Protein AF-A0A812WU08-F1 (afdb_monomer_lite)

Foldseek 3Di:
DLVLLCCLQPPCVPPVVVSVVVLVVLLVVLVVLCVVCVVVVPVVSNVVSVLSVVVSVLRVVLSVVLCVPFVVLLVLLVQADAEAQADQQDFQLVRPRHFKYWHHQQWDWQQQLKAWDDDPNKTKIKTFIHGNVDDALAGLEIEIDIPQADNGGGGGLDDPDDLSTWMWGWDDDPVCRNVVRVQVSCVVVRHDRDDSSRHTYTHTDDDVPVVSVVSVVVSVVSSVVSVVVSVVVVVVVVVVVVVPDPPPDD

Structure (mmCIF, N/CA/C/O backbone):
data_AF-A0A812WU08-F1
#
_entry.id   AF-A0A812WU08-F1
#
loop_
_atom_site.group_PDB
_atom_site.id
_atom_site.type_symbol
_atom_site.label_atom_id
_atom_site.label_alt_id
_atom_site.label_comp_id
_atom_site.label_asym_id
_atom_site.label_entity_id
_atom_site.label_seq_id
_atom_site.pdbx_PDB_ins_code
_atom_site.Cartn_x
_atom_site.Cartn_y
_atom_site.Cartn_z
_atom_site.occupancy
_atom_site.B_iso_or_equiv
_atom_site.auth_seq_id
_atom_site.auth_comp_id
_atom_site.auth_asym_id
_atom_site.auth_atom_id
_atom_site.pdbx_PDB_model_num
ATOM 1 N N . PHE A 1 1 ? -12.982 -2.818 23.816 1.00 88.56 1 PHE A N 1
ATOM 2 C CA . PHE A 1 1 ? -11.617 -2.601 23.290 1.00 88.56 1 PHE A CA 1
ATOM 3 C C . PHE A 1 1 ? -11.170 -3.747 22.389 1.00 88.56 1 PHE A C 1
ATOM 5 O O . PHE A 1 1 ? -11.315 -3.597 21.189 1.00 88.56 1 PHE A O 1
ATOM 12 N N . SER A 1 2 ? -10.716 -4.897 22.913 1.00 89.62 2 SER A N 1
ATOM 13 C CA . SER A 1 2 ? -10.088 -5.958 22.096 1.00 89.62 2 SER A CA 1
ATOM 14 C C . SER A 1 2 ? -10.971 -6.476 20.959 1.00 89.62 2 SER A C 1
ATOM 16 O O . SER A 1 2 ? -10.498 -6.635 19.844 1.00 89.62 2 SER A O 1
ATOM 18 N N . PHE A 1 3 ? -12.268 -6.674 21.221 1.00 89.19 3 PHE A N 1
ATOM 19 C CA . PHE A 1 3 ? -13.228 -7.075 20.190 1.00 89.19 3 PHE A CA 1
ATOM 20 C C . PHE A 1 3 ? -13.397 -6.004 19.100 1.00 89.19 3 PHE A C 1
ATOM 22 O O . PHE A 1 3 ? -13.296 -6.308 17.919 1.00 89.19 3 PHE A O 1
ATOM 29 N N . THR A 1 4 ? -13.589 -4.740 19.491 1.00 88.50 4 THR A N 1
ATOM 30 C CA . THR A 1 4 ? -13.694 -3.603 18.563 1.00 88.50 4 THR A CA 1
ATOM 31 C C . THR A 1 4 ? -12.433 -3.454 17.712 1.00 88.50 4 THR A C 1
ATOM 33 O O . THR A 1 4 ? -12.531 -3.259 16.507 1.00 88.50 4 THR A O 1
ATOM 36 N N . LEU A 1 5 ? -11.257 -3.602 18.327 1.00 91.25 5 LEU A N 1
ATOM 37 C CA . LEU A 1 5 ? -9.971 -3.543 17.641 1.00 91.25 5 LEU A CA 1
ATOM 38 C C . LEU A 1 5 ? -9.814 -4.700 16.643 1.00 91.25 5 LEU A C 1
ATOM 40 O O . LEU A 1 5 ? -9.427 -4.472 15.505 1.00 91.25 5 LEU A O 1
ATOM 44 N N . ALA A 1 6 ? -10.174 -5.927 17.031 1.00 89.06 6 ALA A N 1
ATOM 45 C CA . ALA A 1 6 ? -10.128 -7.084 16.138 1.00 89.06 6 ALA A CA 1
ATOM 46 C C . ALA A 1 6 ? -11.078 -6.931 14.936 1.00 89.06 6 ALA A C 1
ATOM 48 O O . ALA A 1 6 ? -10.700 -7.271 13.818 1.00 89.06 6 ALA A O 1
ATOM 49 N N . LEU A 1 7 ? -12.280 -6.380 15.141 1.00 88.44 7 LEU A N 1
ATOM 50 C CA . LEU A 1 7 ? -13.203 -6.078 14.042 1.00 88.44 7 LEU A CA 1
ATOM 51 C C . LEU A 1 7 ? -12.612 -5.057 13.062 1.00 88.44 7 LEU A C 1
ATOM 53 O O . LEU A 1 7 ? -12.722 -5.258 11.855 1.00 88.44 7 LEU A O 1
ATOM 57 N N . PHE A 1 8 ? -11.958 -4.007 13.568 1.00 85.81 8 PHE A N 1
ATOM 58 C CA . PHE A 1 8 ? -11.263 -3.035 12.721 1.00 85.81 8 PHE A CA 1
ATOM 59 C C . PHE A 1 8 ? -10.123 -3.671 11.920 1.00 85.81 8 PHE A C 1
ATOM 61 O O . PHE A 1 8 ? -9.990 -3.418 10.732 1.00 85.81 8 PHE A O 1
ATOM 68 N N . VAL A 1 9 ? -9.321 -4.532 12.544 1.00 87.19 9 VAL A N 1
ATOM 69 C CA . VAL A 1 9 ? -8.134 -5.109 11.895 1.00 87.19 9 VAL A CA 1
ATOM 70 C C . VAL A 1 9 ? -8.498 -6.175 10.857 1.00 87.19 9 VAL A C 1
ATOM 72 O O . VAL A 1 9 ? -7.904 -6.205 9.781 1.00 87.19 9 VAL A O 1
ATOM 75 N N . PHE A 1 10 ? -9.462 -7.052 11.153 1.00 87.00 10 PHE A N 1
ATOM 76 C CA . PHE A 1 10 ? -9.728 -8.234 10.323 1.00 87.00 10 PHE A CA 1
ATOM 77 C C . PHE A 1 10 ? -10.972 -8.132 9.440 1.00 87.00 10 PHE A C 1
ATOM 79 O O . PHE A 1 10 ? -11.004 -8.762 8.390 1.00 87.00 10 PHE A O 1
ATOM 86 N N . ALA A 1 11 ? -12.001 -7.383 9.849 1.00 87.25 11 ALA A N 1
ATOM 87 C CA . ALA A 1 11 ? -13.302 -7.386 9.171 1.00 87.25 11 ALA A CA 1
ATOM 88 C C . ALA A 1 11 ? -13.644 -6.060 8.477 1.00 87.25 11 ALA A C 1
ATOM 90 O O . ALA A 1 11 ? -14.611 -6.000 7.718 1.00 87.25 11 ALA A O 1
ATOM 91 N N . PHE A 1 12 ? -12.882 -4.991 8.723 1.00 88.06 12 PHE A N 1
ATOM 92 C CA . PHE A 1 12 ? -13.217 -3.655 8.232 1.00 88.06 12 PHE A CA 1
ATOM 93 C C . PHE A 1 12 ? -13.201 -3.545 6.706 1.00 88.06 12 PHE A 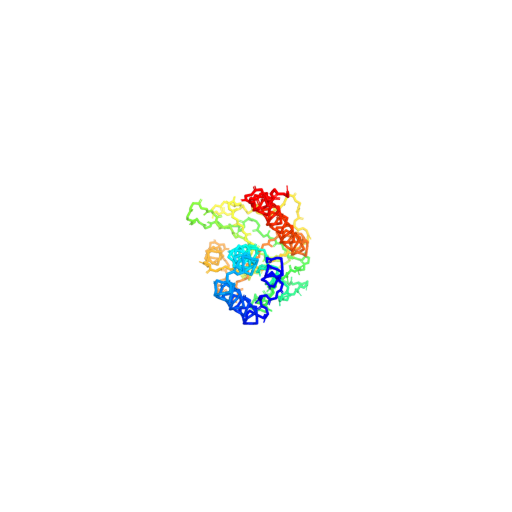C 1
ATOM 95 O O . PHE A 1 12 ? -14.103 -2.930 6.140 1.00 88.06 12 PHE A O 1
ATOM 102 N N . LYS A 1 13 ? -12.230 -4.187 6.041 1.00 86.88 13 LYS A N 1
ATOM 103 C CA . LYS A 1 13 ? -12.066 -4.089 4.584 1.00 86.88 13 LYS A CA 1
ATOM 104 C C . LYS A 1 13 ? -13.251 -4.672 3.814 1.00 86.88 13 LYS A C 1
ATOM 106 O O . LYS A 1 13 ? -13.716 -4.064 2.856 1.00 86.88 13 LYS A O 1
ATOM 111 N N . GLU A 1 14 ? -13.758 -5.822 4.254 1.00 87.25 14 GLU A N 1
ATOM 112 C CA . GLU A 1 14 ? -14.867 -6.523 3.594 1.00 87.25 14 GLU A CA 1
ATOM 113 C C . GLU A 1 14 ? -16.242 -6.074 4.110 1.00 87.25 14 GLU A C 1
ATOM 115 O O . GLU A 1 14 ? -17.196 -5.959 3.342 1.00 87.25 14 GLU A O 1
ATOM 120 N N . PHE A 1 15 ? -16.357 -5.784 5.411 1.00 90.75 15 PHE A N 1
ATOM 121 C CA . PHE A 1 15 ? -17.636 -5.577 6.097 1.00 90.75 15 PHE A CA 1
ATOM 122 C C . PHE A 1 15 ? -17.711 -4.247 6.858 1.00 90.75 15 PHE A C 1
ATOM 124 O O . PHE A 1 15 ? -18.364 -4.161 7.902 1.00 90.75 15 PHE A O 1
ATOM 131 N N . GLY A 1 16 ? -17.089 -3.182 6.343 1.00 89.38 16 GLY A N 1
ATOM 132 C CA . GLY A 1 16 ? -17.000 -1.882 7.022 1.00 89.38 16 GLY A CA 1
ATOM 133 C C . GLY A 1 16 ? -18.341 -1.340 7.542 1.00 89.38 16 GLY A C 1
ATOM 134 O O . GLY A 1 16 ? -18.418 -0.863 8.674 1.00 89.38 16 GLY A O 1
ATOM 135 N N . ALA A 1 17 ? -19.431 -1.492 6.780 1.00 91.56 17 ALA A N 1
ATOM 136 C CA . ALA A 1 17 ? -20.771 -1.077 7.212 1.00 91.56 17 ALA A CA 1
ATOM 137 C C . ALA A 1 17 ? -21.277 -1.850 8.446 1.00 91.56 17 ALA A C 1
ATOM 139 O O . ALA A 1 17 ? -21.871 -1.256 9.348 1.00 91.56 17 ALA A O 1
ATOM 140 N N . LEU A 1 18 ? -21.014 -3.161 8.519 1.00 91.56 18 LEU A N 1
ATOM 141 C CA . LEU A 1 18 ? -21.367 -3.979 9.683 1.00 91.56 18 LEU A CA 1
ATOM 142 C C . LEU A 1 18 ? -20.506 -3.614 10.893 1.00 91.56 18 LEU A C 1
ATOM 144 O O . LEU A 1 18 ? -21.031 -3.530 12.001 1.00 91.56 18 LEU A O 1
ATOM 148 N N . VAL A 1 19 ? -19.212 -3.343 10.692 1.00 92.19 19 VAL A N 1
ATOM 149 C CA . VAL A 1 19 ? -18.303 -2.917 11.770 1.00 92.19 19 VAL A CA 1
ATOM 150 C C . VAL A 1 19 ? -18.769 -1.589 12.373 1.00 92.19 19 VAL A C 1
ATOM 152 O O . VAL A 1 19 ? -18.947 -1.501 13.589 1.00 92.19 19 VAL A O 1
ATOM 155 N N . TRP A 1 20 ? -19.069 -0.586 11.542 1.00 92.88 20 TRP A N 1
ATOM 156 C CA . TRP A 1 20 ? -19.625 0.687 12.012 1.00 92.88 20 TRP A CA 1
ATOM 157 C C . TRP A 1 20 ? -20.994 0.525 12.676 1.00 92.88 20 TRP A C 1
ATOM 159 O O . TRP A 1 20 ? -21.238 1.139 13.715 1.00 92.88 20 TRP A O 1
ATOM 169 N N . GLY A 1 21 ? -21.864 -0.337 12.139 1.00 94.12 21 GLY A N 1
ATOM 170 C CA . GLY A 1 21 ? -23.154 -0.664 12.751 1.00 94.12 21 GLY A CA 1
ATOM 171 C C . GLY A 1 21 ? -23.008 -1.286 14.144 1.00 94.12 21 GLY A C 1
ATOM 172 O O . GLY A 1 21 ? -23.691 -0.874 15.085 1.00 94.12 21 GLY A O 1
ATOM 173 N N . LEU A 1 22 ? -22.070 -2.221 14.316 1.00 91.56 22 LEU A N 1
ATOM 174 C CA . LEU A 1 22 ? -21.759 -2.831 15.611 1.00 91.56 22 LEU A CA 1
ATOM 175 C C . LEU A 1 22 ? -21.198 -1.801 16.596 1.00 91.56 22 LEU A C 1
ATOM 177 O O . LEU A 1 22 ? -21.654 -1.748 17.740 1.00 91.56 22 LEU A O 1
ATOM 181 N N . ILE A 1 23 ? -20.283 -0.932 16.158 1.00 91.62 23 ILE A N 1
ATOM 182 C CA . ILE A 1 23 ? -19.741 0.149 16.994 1.00 91.62 23 ILE A CA 1
ATOM 183 C C . ILE A 1 23 ? -20.858 1.104 17.423 1.00 91.62 23 ILE A C 1
ATOM 185 O O . ILE A 1 23 ? -20.995 1.367 18.618 1.00 91.62 23 ILE A O 1
ATOM 189 N N . ALA A 1 24 ? -21.707 1.549 16.494 1.00 93.62 24 ALA A N 1
ATOM 190 C CA . ALA A 1 24 ? -22.842 2.418 16.790 1.00 93.62 24 ALA A CA 1
ATOM 191 C C . ALA A 1 24 ? -23.824 1.761 17.772 1.00 93.62 24 ALA A C 1
ATOM 193 O O . ALA A 1 24 ? -24.238 2.393 18.742 1.00 93.62 24 ALA A O 1
ATOM 194 N N . SER A 1 25 ? -24.137 0.474 17.586 1.00 93.62 25 SER A N 1
ATOM 195 C CA . SER A 1 25 ? -25.002 -0.272 18.510 1.00 93.62 25 SER A CA 1
ATOM 196 C C . SER A 1 25 ? -24.398 -0.371 19.917 1.00 93.62 25 SER A C 1
ATOM 198 O O . SER A 1 25 ? -25.097 -0.162 20.910 1.00 93.62 25 SER A O 1
ATOM 200 N N . SER A 1 26 ? -23.083 -0.598 20.016 1.00 92.12 26 SER A N 1
ATOM 201 C CA . SER A 1 26 ? -22.374 -0.657 21.297 1.00 92.12 26 SER A CA 1
ATOM 202 C C . SER A 1 26 ? -22.304 0.709 21.986 1.00 92.12 26 SER A C 1
ATOM 204 O O . SER A 1 26 ? -22.455 0.789 23.206 1.00 92.12 26 SER A O 1
ATOM 206 N N . ALA A 1 27 ? -22.165 1.792 21.215 1.00 93.25 27 ALA A N 1
ATOM 207 C CA . ALA A 1 27 ? -22.200 3.160 21.719 1.00 93.25 27 ALA A CA 1
ATOM 208 C C . ALA A 1 27 ? -23.603 3.541 22.222 1.00 93.25 27 ALA A C 1
ATOM 210 O O . ALA A 1 27 ? -23.731 4.101 23.310 1.00 93.25 27 ALA A O 1
ATOM 211 N N . LEU A 1 28 ? -24.661 3.179 21.487 1.00 95.19 28 LEU A N 1
ATOM 212 C CA . LEU A 1 28 ? -26.051 3.385 21.911 1.00 95.19 28 LEU A CA 1
ATOM 213 C C . LEU A 1 28 ? -26.367 2.624 23.202 1.00 95.19 28 LEU A C 1
ATOM 215 O O . LEU A 1 28 ? -26.960 3.193 24.119 1.00 95.19 28 LEU A O 1
ATOM 219 N N . LEU A 1 29 ? -25.927 1.365 23.310 1.00 93.31 29 LEU A N 1
ATOM 220 C CA . LEU A 1 29 ? -26.074 0.583 24.538 1.00 93.31 29 LEU A CA 1
ATOM 221 C C . LEU A 1 29 ? -25.329 1.241 25.708 1.00 93.31 29 LEU A C 1
ATOM 223 O O . LEU A 1 29 ? -25.872 1.321 26.807 1.00 93.31 29 LEU A O 1
ATOM 227 N N . ALA A 1 30 ? -24.117 1.754 25.482 1.00 93.12 30 ALA A N 1
ATOM 228 C CA . ALA A 1 30 ? -23.351 2.449 26.514 1.00 93.12 30 ALA A CA 1
ATOM 229 C C . ALA A 1 30 ? -24.052 3.732 26.993 1.00 93.12 30 ALA A C 1
ATOM 231 O O . ALA A 1 30 ? -24.143 3.963 28.198 1.00 93.12 30 ALA A O 1
ATOM 232 N N . LEU A 1 31 ? -24.613 4.526 26.075 1.00 93.50 31 LEU A N 1
ATOM 233 C CA . LEU A 1 31 ? -25.410 5.711 26.409 1.00 93.50 31 LEU A CA 1
ATOM 234 C C . LEU A 1 31 ? -26.685 5.349 27.182 1.00 93.50 31 LEU A C 1
ATOM 236 O O . LEU A 1 31 ? -27.039 6.031 28.144 1.00 93.50 31 LEU A O 1
ATOM 240 N N . LEU A 1 32 ? -27.349 4.251 26.813 1.00 93.62 32 LEU A N 1
ATOM 241 C CA . LEU A 1 32 ? -28.520 3.745 27.526 1.00 93.62 32 LEU A CA 1
ATOM 242 C C . LEU A 1 32 ? -28.165 3.290 28.951 1.00 93.62 32 LEU A C 1
ATOM 244 O O . LEU A 1 32 ? -28.886 3.620 29.893 1.00 93.62 32 LEU A O 1
ATOM 248 N N . LEU A 1 33 ? -27.036 2.597 29.133 1.00 91.75 33 LEU A N 1
ATOM 249 C CA . LEU A 1 33 ? -26.527 2.212 30.454 1.00 91.75 33 LEU A CA 1
ATOM 250 C C . LEU A 1 33 ? -26.177 3.434 31.314 1.00 91.75 33 LEU A C 1
ATOM 252 O O . LEU A 1 33 ? -26.499 3.447 32.503 1.00 91.75 33 LEU A O 1
ATOM 256 N N . LEU A 1 34 ? -25.588 4.476 30.720 1.00 91.75 34 LEU A N 1
ATOM 257 C CA . LEU A 1 34 ? -25.330 5.745 31.405 1.00 91.75 34 LEU A CA 1
ATOM 258 C C . LEU A 1 34 ? -26.628 6.434 31.836 1.00 91.75 34 LEU A C 1
ATOM 260 O O . LEU A 1 34 ? -26.746 6.840 32.992 1.00 91.75 34 LEU A O 1
ATOM 264 N N . GLY A 1 35 ? -27.613 6.532 30.940 1.00 90.69 35 GLY A N 1
ATOM 265 C CA . GLY A 1 35 ? -28.898 7.173 31.220 1.00 90.69 35 GLY A CA 1
ATOM 266 C C . GLY A 1 35 ? -29.700 6.446 32.301 1.00 90.69 35 GLY A C 1
ATOM 267 O O . GLY A 1 35 ? -30.140 7.065 33.272 1.00 90.69 35 GLY A O 1
ATOM 268 N N . LEU A 1 36 ? -29.843 5.122 32.182 1.00 91.44 36 LEU A N 1
ATOM 269 C CA . LEU A 1 36 ? -30.541 4.298 33.175 1.00 91.44 36 LEU A CA 1
ATOM 270 C C . LEU A 1 36 ? -29.800 4.264 34.515 1.00 91.44 36 LEU A C 1
ATOM 272 O O . LEU A 1 36 ? -30.437 4.369 35.565 1.00 91.44 36 LEU A O 1
ATOM 276 N N . GLY A 1 37 ? -28.469 4.163 34.487 1.00 89.19 37 GLY A N 1
ATOM 277 C CA . GLY A 1 37 ? -27.630 4.175 35.681 1.00 89.19 37 GLY A CA 1
ATOM 278 C C . GLY A 1 37 ? -27.716 5.499 36.438 1.00 89.19 37 GLY A C 1
ATOM 279 O O . GLY A 1 37 ? -27.866 5.495 37.662 1.00 89.19 37 GLY A O 1
ATOM 280 N N . ALA A 1 38 ? -27.704 6.628 35.723 1.00 88.50 38 ALA A N 1
ATOM 281 C CA . ALA A 1 38 ? -27.884 7.955 36.308 1.00 88.50 38 ALA A CA 1
ATOM 282 C C . ALA A 1 38 ? -29.294 8.131 36.897 1.00 88.50 38 ALA A C 1
ATOM 284 O O . ALA A 1 38 ? -29.428 8.580 38.036 1.00 88.50 38 ALA A O 1
ATOM 285 N N . ALA A 1 39 ? -30.336 7.702 36.174 1.00 90.75 39 ALA A N 1
ATOM 286 C CA . ALA A 1 39 ? -31.724 7.781 36.635 1.00 90.75 39 ALA A CA 1
ATOM 287 C C . ALA A 1 39 ? -31.985 6.920 37.884 1.00 90.75 39 ALA A C 1
ATOM 289 O O . ALA A 1 39 ? -32.664 7.354 38.812 1.00 90.75 39 ALA A O 1
ATOM 290 N N . ARG A 1 40 ? -31.415 5.709 37.938 1.00 90.69 40 ARG A N 1
ATOM 291 C CA . ARG A 1 40 ? -31.565 4.772 39.067 1.00 90.69 40 ARG A CA 1
ATOM 292 C C . ARG A 1 40 ? -30.518 4.959 40.171 1.00 90.69 40 ARG A C 1
ATOM 294 O O . ARG A 1 40 ? -30.524 4.193 41.132 1.00 90.69 40 ARG A O 1
ATOM 301 N N . ARG A 1 41 ? -29.611 5.939 40.040 1.00 84.94 41 ARG A N 1
ATOM 302 C CA . ARG A 1 41 ? -28.452 6.170 40.930 1.00 84.94 41 ARG A CA 1
ATOM 303 C C . ARG A 1 41 ? -27.589 4.917 41.161 1.00 84.94 41 ARG A C 1
ATOM 305 O O . ARG A 1 41 ? -26.985 4.750 42.220 1.00 84.94 41 ARG A O 1
ATOM 312 N N . GLN A 1 42 ? -27.504 4.038 40.164 1.00 87.12 42 GLN A N 1
ATOM 313 C CA . GLN A 1 42 ? -26.689 2.825 40.222 1.00 87.12 42 GLN A CA 1
ATOM 314 C C . GLN A 1 42 ? -25.287 3.106 39.674 1.00 87.12 42 GLN A C 1
ATOM 316 O O . GLN A 1 42 ? -25.052 3.063 38.467 1.00 87.12 42 GLN A O 1
ATOM 321 N N . GLN A 1 43 ? -24.336 3.358 40.578 1.00 83.88 43 GLN A N 1
ATOM 322 C CA . GLN A 1 43 ? -22.952 3.713 40.230 1.00 83.88 43 GLN A CA 1
ATOM 323 C C . GLN A 1 43 ? -22.263 2.675 39.327 1.00 83.88 43 GLN A C 1
ATOM 325 O O . GLN A 1 43 ? -21.523 3.047 38.421 1.00 83.88 43 GLN A O 1
ATOM 330 N N . ALA A 1 44 ? -22.555 1.383 39.514 1.00 84.19 44 ALA A N 1
ATOM 331 C CA . ALA A 1 44 ? -21.973 0.310 38.708 1.00 84.19 44 ALA A CA 1
ATOM 332 C C . ALA A 1 44 ? -22.362 0.389 37.219 1.00 84.19 44 ALA A C 1
ATOM 334 O O . ALA A 1 44 ? -21.519 0.166 36.353 1.00 84.19 44 ALA A O 1
ATOM 335 N N . GLN A 1 45 ? -23.615 0.747 36.908 1.00 86.50 45 GLN A N 1
ATOM 336 C CA . GLN A 1 45 ? -24.084 0.879 35.521 1.00 86.50 45 GLN A CA 1
ATOM 337 C C . GLN A 1 45 ? -23.453 2.089 34.826 1.00 86.50 45 GLN A C 1
ATOM 339 O O . GLN A 1 45 ? -23.072 2.002 33.660 1.00 86.50 45 GLN A O 1
ATOM 344 N N . VAL A 1 46 ? -23.283 3.191 35.565 1.00 86.62 46 VAL A N 1
ATOM 345 C CA . VAL A 1 46 ? -22.614 4.394 35.057 1.00 86.62 46 VAL A CA 1
ATOM 346 C C . VAL A 1 46 ? -21.141 4.106 34.758 1.00 86.62 46 VAL A C 1
ATOM 348 O O . VAL A 1 46 ? -20.656 4.437 33.678 1.00 86.62 46 VAL A O 1
ATOM 351 N N . LEU A 1 47 ? -20.439 3.426 35.671 1.00 85.75 47 LEU A N 1
ATOM 352 C CA . LEU A 1 47 ? -19.036 3.056 35.478 1.00 85.75 47 LEU A CA 1
ATOM 353 C C . LEU A 1 47 ? -18.854 2.139 34.257 1.00 85.75 47 LEU A C 1
ATOM 355 O O . LEU A 1 47 ? -17.960 2.368 33.444 1.00 85.75 47 LEU A O 1
ATOM 359 N N . LEU A 1 48 ? -19.729 1.138 34.098 1.00 87.50 48 LEU A N 1
ATOM 360 C CA . LEU A 1 48 ? -19.709 0.234 32.948 1.00 87.50 48 LEU A CA 1
ATOM 361 C C . LEU A 1 48 ? -19.919 0.992 31.629 1.00 87.50 48 LEU A C 1
ATOM 363 O O . LEU A 1 48 ? -19.168 0.779 30.680 1.00 87.50 48 LEU A O 1
ATOM 367 N N . GLY A 1 49 ? -20.891 1.909 31.581 1.00 88.88 49 GLY A N 1
ATOM 368 C CA . GLY A 1 49 ? -21.127 2.760 30.413 1.00 88.88 49 GLY A CA 1
ATOM 369 C C . GLY A 1 49 ? -19.910 3.621 30.052 1.00 88.88 49 GLY A C 1
ATOM 370 O O . GLY A 1 49 ? -19.486 3.631 28.896 1.00 88.88 49 GLY A O 1
ATOM 371 N N . CYS A 1 50 ? -19.281 4.266 31.042 1.00 89.69 50 CYS A N 1
ATOM 372 C CA . CYS A 1 50 ? -18.057 5.049 30.843 1.00 89.69 50 CYS A CA 1
ATOM 373 C C . CYS A 1 50 ? -16.898 4.198 30.304 1.00 89.69 50 CYS A C 1
ATOM 375 O O . CYS A 1 50 ? -16.200 4.626 29.386 1.00 89.69 50 CYS A O 1
ATOM 377 N N . LEU A 1 51 ? -16.704 2.987 30.841 1.00 88.62 51 LEU A N 1
ATOM 378 C CA . LEU A 1 51 ? -15.650 2.072 30.393 1.00 88.62 51 LEU A CA 1
ATOM 379 C C . LEU A 1 51 ? -15.857 1.628 28.943 1.00 88.62 51 LEU A C 1
ATOM 381 O O . LEU A 1 51 ? -14.891 1.572 28.182 1.00 88.62 51 LEU A O 1
ATOM 385 N N . VAL A 1 52 ? -17.099 1.350 28.533 1.00 91.31 52 VAL A N 1
ATOM 386 C CA . VAL A 1 52 ? -17.403 0.986 27.141 1.00 91.31 52 VAL A CA 1
ATOM 387 C C . VAL A 1 52 ? -17.092 2.151 26.202 1.00 91.31 52 VAL A C 1
ATOM 389 O O . VAL A 1 52 ? -16.387 1.936 25.213 1.00 91.31 52 VAL A O 1
ATOM 392 N N . ILE A 1 53 ? -17.518 3.375 26.534 1.00 91.75 53 ILE A N 1
ATOM 393 C CA . ILE A 1 53 ? -17.218 4.572 25.729 1.00 91.75 53 ILE A CA 1
ATOM 394 C C . ILE A 1 53 ? -15.710 4.809 25.640 1.00 91.75 53 ILE A C 1
ATOM 396 O O . ILE A 1 53 ? -15.186 4.954 24.537 1.00 91.75 53 ILE A O 1
ATOM 400 N N . ALA A 1 54 ? -14.994 4.774 26.767 1.00 91.38 54 ALA A N 1
ATOM 401 C CA . ALA A 1 54 ? -13.537 4.910 26.785 1.00 91.38 54 ALA A CA 1
ATOM 402 C C . ALA A 1 54 ? -12.858 3.844 25.910 1.00 91.38 54 ALA A C 1
ATOM 404 O O . ALA A 1 54 ? -11.898 4.130 25.197 1.00 91.38 54 ALA A O 1
ATOM 405 N N . SER A 1 55 ? -13.396 2.621 25.906 1.00 92.12 55 SER A N 1
ATOM 406 C CA . SER A 1 55 ? -12.882 1.531 25.083 1.00 92.12 55 SER A CA 1
ATOM 407 C C . SER A 1 55 ? -13.097 1.746 23.582 1.00 92.12 55 SER A C 1
ATOM 409 O O . SER A 1 55 ? -12.230 1.365 22.802 1.00 92.12 55 SER A O 1
ATOM 411 N N . ILE A 1 56 ? -14.219 2.346 23.171 1.00 92.81 56 ILE A N 1
ATOM 412 C CA . ILE A 1 56 ? -14.499 2.671 21.764 1.00 92.81 56 ILE A CA 1
ATOM 413 C C . ILE A 1 56 ? -13.594 3.822 21.319 1.00 92.81 56 ILE A C 1
ATOM 415 O O . ILE A 1 56 ? -12.925 3.712 20.295 1.00 92.81 56 ILE A O 1
ATOM 419 N N . MET A 1 57 ? -13.511 4.878 22.133 1.00 92.44 57 MET A N 1
ATOM 420 C CA . MET A 1 57 ? -12.684 6.056 21.856 1.00 92.44 57 MET A CA 1
ATOM 421 C C . MET A 1 57 ? -11.200 5.714 21.713 1.00 92.44 57 MET A C 1
ATOM 423 O O . MET A 1 57 ? -10.519 6.313 20.890 1.00 92.44 57 MET A O 1
ATOM 427 N N . ALA A 1 58 ? -10.700 4.742 22.480 1.00 92.44 58 ALA A N 1
ATOM 428 C CA . ALA A 1 58 ? -9.330 4.257 22.337 1.00 92.44 58 ALA A CA 1
ATOM 429 C C . ALA A 1 58 ? -9.152 3.305 21.139 1.00 92.44 58 ALA A C 1
ATOM 431 O O . ALA A 1 58 ? -8.094 3.299 20.516 1.00 92.44 58 ALA A O 1
ATOM 432 N N . ALA A 1 59 ? -10.157 2.480 20.820 1.00 93.50 59 ALA A N 1
ATOM 433 C CA . ALA A 1 59 ? -10.040 1.454 19.783 1.00 93.50 59 ALA A CA 1
ATOM 434 C C . ALA A 1 59 ? -10.078 2.015 18.355 1.00 93.50 59 ALA A C 1
ATOM 436 O O . ALA A 1 59 ? -9.378 1.477 17.506 1.00 93.50 59 ALA A O 1
ATOM 437 N N . ILE A 1 60 ? -10.859 3.069 18.087 1.00 91.94 60 ILE A N 1
ATOM 438 C CA . ILE A 1 60 ? -10.981 3.666 16.742 1.00 91.94 60 ILE A CA 1
ATOM 439 C C . ILE A 1 60 ? -9.627 4.165 16.204 1.00 91.94 60 ILE A C 1
ATOM 441 O O . ILE A 1 60 ? -9.191 3.640 15.182 1.00 91.94 60 ILE A O 1
ATOM 445 N N . PRO A 1 61 ? -8.912 5.097 16.871 1.00 93.88 61 PRO A N 1
ATOM 446 C CA . PRO A 1 61 ? -7.650 5.613 16.340 1.00 93.88 61 PRO A CA 1
ATOM 447 C C . PRO A 1 61 ? -6.557 4.539 16.294 1.00 93.88 61 PRO A C 1
ATOM 449 O O . PRO A 1 61 ? -5.744 4.525 15.376 1.00 93.88 61 PRO A O 1
ATOM 452 N N . ALA A 1 62 ? -6.540 3.612 17.260 1.00 94.19 62 ALA A N 1
ATOM 453 C CA . ALA A 1 62 ? -5.608 2.488 17.241 1.00 94.19 62 ALA A CA 1
ATOM 454 C C . ALA A 1 62 ? -5.877 1.543 16.057 1.00 94.19 62 ALA A C 1
ATOM 456 O O . ALA A 1 62 ? -4.937 1.087 15.413 1.00 94.19 62 ALA A O 1
ATOM 457 N N . GLY A 1 63 ? -7.150 1.264 15.765 1.00 92.88 63 GLY A N 1
ATOM 458 C CA . GLY A 1 63 ? -7.568 0.445 14.632 1.00 92.88 63 GLY A CA 1
ATOM 459 C C . GLY A 1 63 ? -7.225 1.094 13.295 1.00 92.88 63 GLY A C 1
ATOM 460 O O . GLY A 1 63 ? -6.582 0.451 12.475 1.00 92.88 63 GLY A O 1
ATOM 461 N N . GLU A 1 64 ? -7.577 2.368 13.113 1.00 91.12 64 GLU A N 1
ATOM 462 C CA . GLU A 1 64 ? -7.272 3.147 11.902 1.00 91.12 64 GLU A CA 1
ATOM 463 C C . GLU A 1 64 ? -5.761 3.243 11.647 1.00 91.12 64 GLU A C 1
ATOM 465 O O . GLU A 1 64 ? -5.297 3.067 10.521 1.00 91.12 64 GLU A O 1
ATOM 470 N N . TYR A 1 65 ? -4.963 3.438 12.701 1.00 94.50 65 TYR A N 1
ATOM 471 C CA . TYR A 1 65 ? -3.507 3.442 12.587 1.00 94.50 65 TYR A CA 1
ATOM 472 C C . TYR A 1 65 ? -2.952 2.085 12.128 1.00 94.50 65 TYR A C 1
ATOM 474 O O . TYR A 1 65 ? -2.120 2.032 11.223 1.00 94.50 65 TYR A O 1
ATOM 482 N N . ILE A 1 66 ? -3.403 0.978 12.732 1.00 94.25 66 ILE A N 1
ATOM 483 C CA . ILE A 1 66 ? -2.944 -0.372 12.359 1.00 94.25 66 ILE A CA 1
ATOM 484 C C . ILE A 1 66 ? -3.388 -0.721 10.936 1.00 94.25 66 ILE A C 1
ATOM 486 O O . ILE A 1 66 ? -2.628 -1.341 10.188 1.00 94.25 66 ILE A O 1
ATOM 490 N N . GLU A 1 67 ? -4.605 -0.330 10.567 1.00 91.44 67 GLU A N 1
ATOM 491 C CA . GLU A 1 67 ? -5.163 -0.605 9.251 1.00 91.44 67 GLU A CA 1
ATOM 492 C C . GLU A 1 67 ? -4.384 0.125 8.156 1.00 91.44 67 GLU A C 1
ATOM 494 O O . GLU A 1 67 ? -3.766 -0.545 7.329 1.00 91.44 67 GLU A O 1
ATOM 499 N N . SER A 1 68 ? -4.272 1.451 8.250 1.00 91.50 68 SER A N 1
ATOM 500 C CA . SER A 1 68 ? -3.540 2.278 7.280 1.00 91.50 68 SER A CA 1
ATOM 501 C C . SER A 1 68 ? -2.042 1.965 7.189 1.00 91.50 68 SER A C 1
ATOM 503 O O . SER A 1 68 ? -1.445 2.116 6.125 1.00 91.50 68 SER A O 1
ATOM 505 N N . THR A 1 69 ? -1.412 1.523 8.284 1.00 92.25 69 THR A N 1
ATOM 506 C CA . THR A 1 69 ? 0.041 1.270 8.305 1.00 92.25 69 THR A CA 1
ATOM 507 C C . THR A 1 69 ? 0.407 -0.139 7.834 1.00 92.25 69 THR A C 1
ATOM 509 O O . THR A 1 69 ? 1.465 -0.322 7.234 1.00 92.25 69 THR A O 1
ATOM 512 N N . PHE A 1 70 ? -0.425 -1.147 8.120 1.00 94.00 70 PHE A N 1
ATOM 513 C CA . PHE A 1 70 ? -0.061 -2.552 7.898 1.00 94.00 70 PHE A CA 1
ATOM 514 C C . PHE A 1 70 ? -1.100 -3.337 7.101 1.00 94.00 70 PHE A C 1
ATOM 516 O O . PHE A 1 70 ? -0.745 -4.018 6.136 1.00 94.00 70 PHE A O 1
ATOM 523 N N . MET A 1 71 ? -2.370 -3.294 7.518 1.00 93.00 71 MET A N 1
ATOM 524 C CA . MET A 1 71 ? -3.380 -4.192 6.951 1.00 93.00 71 MET A CA 1
ATOM 525 C C . MET A 1 71 ? -3.809 -3.780 5.549 1.00 93.00 71 MET A C 1
ATOM 527 O O . MET A 1 71 ? -4.088 -4.657 4.740 1.00 93.00 71 MET A O 1
ATOM 531 N N . ASP A 1 72 ? -3.836 -2.488 5.233 1.00 91.19 72 ASP A N 1
ATOM 532 C CA . ASP A 1 72 ? -4.227 -2.011 3.907 1.00 91.19 72 ASP A CA 1
ATOM 533 C C . ASP A 1 72 ? -3.314 -2.563 2.813 1.00 91.19 72 ASP A C 1
ATOM 535 O O . ASP A 1 72 ? -3.785 -3.111 1.813 1.00 91.19 72 ASP A O 1
ATOM 539 N N . GLU A 1 73 ? -2.003 -2.503 3.046 1.00 91.31 73 GLU A N 1
ATOM 540 C CA . GLU A 1 73 ? -1.012 -3.079 2.144 1.00 91.31 73 GLU A CA 1
ATOM 541 C C . GLU A 1 73 ? -1.095 -4.611 2.134 1.00 91.31 73 GLU A C 1
ATOM 543 O O . GLU A 1 73 ? -1.073 -5.220 1.068 1.00 91.31 73 GLU A O 1
ATOM 548 N N . TYR A 1 74 ? -1.274 -5.251 3.294 1.00 92.69 74 TYR A N 1
ATOM 549 C CA . TYR A 1 74 ? -1.466 -6.703 3.371 1.00 92.69 74 TYR A CA 1
ATOM 550 C C . TYR A 1 74 ? -2.657 -7.181 2.523 1.00 92.69 74 TYR A C 1
ATOM 552 O O . TYR A 1 74 ? -2.517 -8.115 1.732 1.00 92.69 74 TYR A O 1
ATOM 560 N N . TRP A 1 75 ? -3.813 -6.525 2.644 1.00 92.06 75 TRP A N 1
ATOM 561 C CA . TRP A 1 75 ? -5.014 -6.853 1.877 1.00 92.06 75 TRP A CA 1
ATOM 562 C C . TRP A 1 75 ? -4.844 -6.542 0.394 1.00 92.06 75 TRP A C 1
ATOM 564 O O . TRP A 1 75 ? -5.240 -7.353 -0.441 1.00 92.06 75 TRP A O 1
ATOM 574 N N . ARG A 1 76 ? -4.218 -5.407 0.049 1.00 91.75 76 ARG A N 1
ATOM 575 C CA . ARG A 1 76 ? -3.897 -5.063 -1.344 1.00 91.75 76 ARG A CA 1
ATOM 576 C C . ARG A 1 76 ? -3.086 -6.175 -2.003 1.00 91.75 76 ARG A C 1
ATOM 578 O O . ARG A 1 76 ? -3.442 -6.614 -3.092 1.00 91.75 76 ARG A O 1
ATOM 585 N N . LEU A 1 77 ? -2.048 -6.651 -1.314 1.00 92.25 77 LEU A N 1
ATOM 586 C CA . LEU A 1 77 ? -1.201 -7.742 -1.786 1.00 92.25 77 LEU A CA 1
ATOM 587 C C . LEU A 1 77 ? -1.942 -9.082 -1.856 1.00 92.25 77 LEU A C 1
ATOM 589 O O . LEU A 1 77 ? -1.696 -9.862 -2.771 1.00 92.25 77 LEU A O 1
ATOM 593 N N . GLY A 1 78 ? -2.838 -9.353 -0.904 1.00 91.75 78 GLY A N 1
ATOM 594 C CA . GLY A 1 78 ? -3.618 -10.591 -0.848 1.00 91.75 78 GLY A CA 1
ATOM 595 C C . GLY A 1 78 ? -4.707 -10.701 -1.919 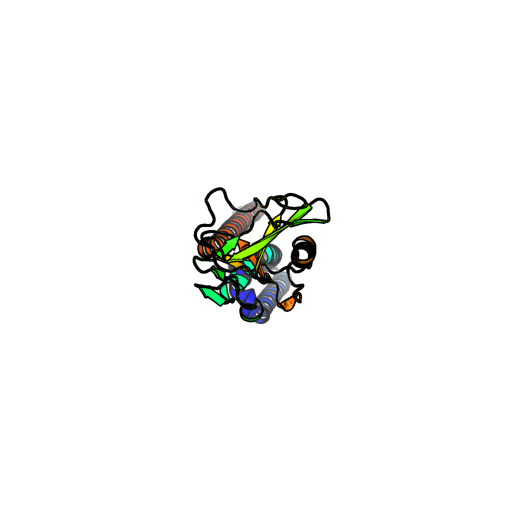1.00 91.75 78 GLY A C 1
ATOM 596 O O . GLY A 1 78 ? -4.970 -11.802 -2.397 1.00 91.75 78 GLY A O 1
ATOM 597 N N . TYR A 1 79 ? -5.330 -9.585 -2.310 1.00 91.69 79 TYR A N 1
ATOM 598 C CA . TYR A 1 79 ? -6.360 -9.565 -3.357 1.00 91.69 79 TYR A CA 1
ATOM 599 C C . TYR A 1 79 ? -5.799 -9.470 -4.780 1.00 91.69 79 TYR A C 1
ATOM 601 O O . TYR A 1 79 ? -6.527 -9.756 -5.731 1.00 91.69 79 TYR A O 1
ATOM 609 N N . GLY A 1 80 ? -4.544 -9.051 -4.952 1.00 92.12 80 GLY A N 1
ATOM 610 C CA . GLY A 1 80 ? -3.935 -8.977 -6.276 1.00 92.12 80 GLY A CA 1
ATOM 611 C C . GLY A 1 80 ? -3.411 -10.317 -6.786 1.00 92.12 80 GLY A C 1
ATOM 612 O O . GLY A 1 80 ? -3.124 -11.246 -6.031 1.00 92.12 80 GLY A O 1
ATOM 613 N N . ALA A 1 81 ? -3.250 -10.402 -8.103 1.00 93.81 81 ALA A N 1
ATOM 614 C CA . ALA A 1 81 ? -2.756 -11.598 -8.766 1.00 93.81 81 ALA A CA 1
ATOM 615 C C . ALA A 1 81 ? -1.243 -11.787 -8.560 1.00 93.81 81 ALA A C 1
ATOM 617 O O . ALA A 1 81 ? -0.469 -10.828 -8.458 1.00 93.81 81 ALA A O 1
ATOM 618 N N . ALA A 1 82 ? -0.814 -13.048 -8.529 1.00 92.88 82 ALA A N 1
ATOM 619 C CA . ALA A 1 82 ? 0.591 -13.430 -8.549 1.00 92.88 82 ALA A CA 1
ATOM 620 C C . ALA A 1 82 ? 0.927 -14.048 -9.908 1.00 92.88 82 ALA A C 1
ATOM 622 O O . ALA A 1 82 ? 0.306 -15.031 -10.314 1.00 92.88 82 ALA A O 1
ATOM 623 N N . TYR A 1 83 ? 1.916 -13.484 -10.600 1.00 93.81 83 TYR A N 1
ATOM 624 C CA . TYR A 1 83 ? 2.363 -13.968 -11.903 1.00 93.81 83 TYR A CA 1
ATOM 625 C C . TYR A 1 83 ? 3.794 -14.492 -11.834 1.00 93.81 83 TYR A C 1
ATOM 627 O O . TYR A 1 83 ? 4.674 -13.840 -11.275 1.00 93.81 83 TYR A O 1
ATOM 635 N N . GLU A 1 84 ? 4.041 -15.644 -12.455 1.00 93.12 84 GLU A N 1
ATOM 636 C CA . GLU A 1 84 ? 5.363 -16.265 -12.549 1.00 93.12 84 GLU A CA 1
ATOM 637 C C . GLU A 1 84 ? 5.812 -16.419 -14.004 1.00 93.12 84 GLU A C 1
ATOM 639 O O . GLU A 1 84 ? 4.994 -16.559 -14.913 1.00 93.12 84 GLU A O 1
ATOM 644 N N . GLY A 1 85 ? 7.128 -16.404 -14.231 1.00 92.25 85 GLY A N 1
ATOM 645 C CA . GLY A 1 85 ? 7.708 -16.531 -15.569 1.00 92.25 85 GLY A CA 1
ATOM 646 C C . GLY A 1 85 ? 7.373 -15.357 -16.489 1.00 92.25 85 GLY A C 1
ATOM 647 O O . GLY A 1 85 ? 7.314 -15.533 -17.705 1.00 92.25 85 GLY A O 1
ATOM 648 N N . VAL A 1 86 ? 7.134 -14.169 -15.926 1.00 93.62 86 VAL A N 1
ATOM 649 C CA . VAL A 1 86 ? 6.779 -12.982 -16.709 1.00 93.62 86 VAL A CA 1
ATOM 650 C C . VAL A 1 86 ? 7.963 -12.557 -17.566 1.00 93.62 86 VAL A C 1
ATOM 652 O O . VAL A 1 86 ? 9.085 -12.400 -17.080 1.00 93.62 86 VAL A O 1
ATOM 655 N N . SER A 1 87 ? 7.715 -12.357 -18.858 1.00 92.81 87 SER A N 1
ATOM 656 C CA . SER A 1 87 ? 8.745 -11.849 -19.752 1.00 92.81 87 SER A CA 1
ATOM 657 C C . SER A 1 87 ? 8.927 -10.344 -19.546 1.00 92.81 87 SER A C 1
ATOM 659 O O . SER A 1 87 ? 7.935 -9.614 -19.551 1.00 92.81 87 SER A O 1
ATOM 661 N N . PRO A 1 88 ? 10.167 -9.830 -19.454 1.00 92.50 88 PRO A N 1
ATOM 662 C CA . PRO A 1 88 ? 10.408 -8.388 -19.351 1.00 92.50 88 PRO A CA 1
ATOM 663 C C . PRO A 1 88 ? 10.001 -7.626 -20.626 1.00 92.50 88 PRO A C 1
ATOM 665 O O . PRO A 1 88 ? 9.893 -6.404 -20.605 1.00 92.50 88 PRO A O 1
ATOM 668 N N . LEU A 1 89 ? 9.775 -8.340 -21.736 1.00 92.25 89 LEU A N 1
ATOM 669 C CA . LEU A 1 89 ? 9.293 -7.793 -23.009 1.00 92.25 89 LEU A CA 1
ATOM 670 C C . LEU A 1 89 ? 7.763 -7.712 -23.082 1.00 92.25 89 LEU A C 1
ATOM 672 O O . LEU A 1 89 ? 7.222 -7.181 -24.051 1.00 92.25 89 LEU A O 1
ATOM 676 N N . ALA A 1 90 ? 7.059 -8.291 -22.108 1.00 93.06 90 ALA A N 1
ATOM 677 C CA . ALA A 1 90 ? 5.610 -8.320 -22.124 1.00 93.06 90 ALA A CA 1
ATOM 678 C C . ALA A 1 90 ? 5.025 -6.903 -21.941 1.00 93.06 90 ALA A C 1
ATOM 680 O O . ALA A 1 90 ? 5.624 -6.043 -21.280 1.00 93.06 90 ALA A O 1
ATOM 681 N N . PRO A 1 91 ? 3.845 -6.629 -22.520 1.00 92.62 91 PRO A N 1
ATOM 682 C CA . PRO A 1 91 ? 3.154 -5.373 -22.281 1.00 92.62 91 PRO A CA 1
ATOM 683 C C . PRO A 1 91 ? 2.695 -5.303 -20.822 1.00 92.62 91 PRO A C 1
ATOM 685 O O . PRO A 1 91 ? 2.069 -6.233 -20.313 1.00 92.62 91 PRO A O 1
ATOM 688 N N . GLY A 1 92 ? 2.957 -4.176 -20.159 1.00 90.94 92 GLY A N 1
ATOM 689 C CA . GLY A 1 92 ? 2.565 -3.987 -18.761 1.00 90.94 92 GLY A CA 1
ATOM 690 C C . GLY A 1 92 ? 1.049 -4.039 -18.542 1.00 90.94 92 GLY A C 1
ATOM 691 O O . GLY A 1 92 ? 0.588 -4.536 -17.522 1.00 90.94 92 GLY A O 1
ATOM 692 N N . GLN A 1 93 ? 0.260 -3.627 -19.541 1.00 92.25 93 GLN A N 1
ATOM 693 C CA . GLN A 1 93 ? -1.209 -3.624 -19.474 1.00 92.25 93 GLN A CA 1
ATOM 694 C C . GLN A 1 93 ? -1.818 -4.985 -19.115 1.00 92.25 93 GLN A C 1
ATOM 696 O O . GLN A 1 93 ? -2.889 -5.029 -18.518 1.00 92.25 93 GLN A O 1
ATOM 701 N N . SER A 1 94 ? -1.143 -6.084 -19.459 1.00 92.62 94 SER A N 1
ATOM 702 C CA . SER A 1 94 ? -1.616 -7.438 -19.159 1.00 92.62 94 SER A CA 1
ATOM 703 C C . SER A 1 94 ? -1.502 -7.820 -17.681 1.00 92.62 94 SER A C 1
ATOM 705 O O . SER A 1 94 ? -1.965 -8.893 -17.314 1.00 92.62 94 SER A O 1
ATOM 707 N N . TYR A 1 95 ? -0.879 -6.981 -16.849 1.00 94.75 95 TYR A N 1
ATOM 708 C CA . TYR A 1 95 ? -0.546 -7.295 -15.458 1.00 94.75 95 TYR A CA 1
ATOM 709 C C . TYR A 1 95 ? -0.999 -6.214 -14.468 1.00 94.75 95 TYR A C 1
ATOM 711 O O . TYR A 1 95 ? -0.458 -6.119 -13.372 1.00 94.75 95 TYR A O 1
ATOM 719 N N . LEU A 1 96 ? -1.970 -5.372 -14.832 1.00 92.00 96 LEU A N 1
ATOM 720 C CA . LEU A 1 96 ? -2.423 -4.259 -13.983 1.00 92.00 96 LEU A CA 1
ATOM 721 C C . LEU A 1 96 ? -3.037 -4.697 -12.642 1.00 92.00 96 LEU A C 1
ATOM 723 O O . LEU A 1 96 ? -3.089 -3.900 -11.711 1.00 92.00 96 LEU A O 1
ATOM 727 N N . ASP A 1 97 ? -3.492 -5.944 -12.542 1.00 93.56 97 ASP A N 1
ATOM 728 C CA . ASP A 1 97 ? -4.026 -6.562 -11.327 1.00 93.56 97 ASP A CA 1
ATOM 729 C C . ASP A 1 97 ? -2.956 -7.294 -10.496 1.00 93.56 97 ASP A C 1
ATOM 731 O O . ASP A 1 97 ? -3.260 -7.855 -9.439 1.00 93.56 97 ASP A O 1
ATOM 735 N N . ALA A 1 98 ? -1.702 -7.306 -10.957 1.00 93.62 98 ALA A N 1
ATOM 736 C CA . ALA A 1 98 ? -0.618 -7.989 -10.276 1.00 93.62 98 ALA A CA 1
ATOM 737 C C . ALA A 1 98 ? -0.281 -7.291 -8.954 1.00 93.62 98 ALA A C 1
ATOM 739 O O . ALA A 1 98 ? -0.059 -6.085 -8.903 1.00 93.62 98 ALA A O 1
ATOM 740 N N . SER A 1 99 ? -0.171 -8.075 -7.886 1.00 93.69 99 SER A N 1
ATOM 741 C CA . SER A 1 99 ? 0.500 -7.670 -6.645 1.00 93.69 99 SER A CA 1
ATOM 742 C C . SER A 1 99 ? 1.896 -8.255 -6.548 1.00 93.69 99 SER A C 1
ATOM 744 O O . SER A 1 99 ? 2.815 -7.589 -6.070 1.00 93.69 99 SER A O 1
ATOM 746 N N . PHE A 1 100 ? 2.074 -9.469 -7.070 1.00 92.19 100 PHE A N 1
ATOM 747 C CA . PHE A 1 100 ? 3.348 -10.168 -7.088 1.00 92.19 100 PHE A CA 1
ATOM 748 C C . PHE A 1 100 ? 3.732 -10.530 -8.511 1.00 92.19 100 PHE A C 1
ATOM 750 O O . PHE A 1 100 ? 2.917 -11.021 -9.294 1.00 92.19 100 PHE A O 1
ATOM 757 N N . MET A 1 101 ? 5.002 -10.326 -8.834 1.00 91.56 101 MET A N 1
ATOM 758 C CA . MET A 1 101 ? 5.527 -10.658 -10.145 1.00 91.56 101 MET A CA 1
ATOM 759 C C . MET A 1 101 ? 6.882 -11.323 -10.001 1.00 91.56 101 MET A C 1
ATOM 761 O O . MET A 1 101 ? 7.776 -10.764 -9.374 1.00 91.56 101 MET A O 1
ATOM 765 N N . ALA A 1 102 ? 7.032 -12.503 -10.590 1.00 92.56 102 ALA A N 1
ATOM 766 C CA . ALA A 1 102 ? 8.296 -13.195 -10.758 1.00 92.56 102 ALA A CA 1
ATOM 767 C C . ALA A 1 102 ? 8.606 -13.296 -12.253 1.00 92.56 102 ALA A C 1
ATOM 769 O O . ALA A 1 102 ? 7.878 -13.919 -13.028 1.00 92.56 102 ALA A O 1
ATOM 770 N N . PHE A 1 103 ? 9.695 -12.662 -12.657 1.00 92.25 103 PHE A N 1
ATOM 771 C CA . PHE A 1 103 ? 10.159 -12.629 -14.028 1.00 92.25 103 PHE A CA 1
ATOM 772 C C . PHE A 1 103 ? 10.875 -13.922 -14.429 1.00 92.25 103 PHE A C 1
ATOM 774 O O . PHE A 1 103 ? 11.380 -14.685 -13.598 1.00 92.25 103 PHE A O 1
ATOM 781 N N . ASP A 1 104 ? 10.936 -14.156 -15.738 1.00 91.69 104 ASP A N 1
ATOM 782 C CA . ASP A 1 104 ? 11.748 -15.217 -16.320 1.00 91.69 104 ASP A CA 1
ATOM 783 C C . ASP A 1 104 ? 13.261 -15.002 -16.079 1.00 91.69 104 ASP A C 1
ATOM 785 O O . ASP A 1 104 ? 13.728 -13.952 -15.637 1.00 91.69 104 ASP A O 1
ATOM 789 N N . ARG A 1 105 ? 14.072 -16.019 -16.394 1.00 88.88 105 ARG A N 1
ATOM 790 C CA . ARG A 1 105 ? 15.536 -15.976 -16.190 1.00 88.88 105 ARG A CA 1
ATOM 791 C C . ARG A 1 105 ? 16.269 -15.008 -17.127 1.00 88.88 105 ARG A C 1
ATOM 793 O O . ARG A 1 105 ? 17.474 -14.809 -16.971 1.00 88.88 105 ARG A O 1
ATOM 800 N N . THR A 1 106 ? 15.587 -14.481 -18.141 1.00 89.44 106 THR A N 1
ATOM 801 C CA . THR A 1 106 ? 16.159 -13.521 -19.090 1.00 89.44 106 THR A CA 1
ATOM 802 C C . THR A 1 106 ? 16.034 -12.090 -18.587 1.00 89.44 106 THR A C 1
ATOM 804 O O . THR A 1 106 ? 16.792 -11.238 -19.049 1.00 89.44 106 THR A O 1
ATOM 807 N N . ALA A 1 107 ? 15.132 -11.828 -17.639 1.00 90.44 107 ALA A N 1
ATOM 808 C CA . ALA A 1 107 ? 14.970 -10.520 -17.033 1.00 90.44 107 ALA A CA 1
ATOM 809 C C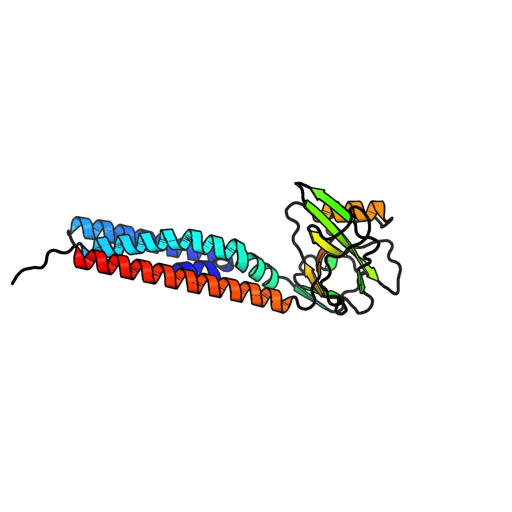 . ALA A 1 107 ? 16.168 -10.135 -16.165 1.00 90.44 107 ALA A C 1
ATOM 811 O O . ALA A 1 107 ? 16.672 -10.916 -15.356 1.00 90.44 107 ALA A O 1
ATOM 812 N N . PHE A 1 108 ? 16.602 -8.892 -16.321 1.00 89.12 108 PHE A N 1
ATOM 813 C CA . PHE A 1 108 ? 17.550 -8.248 -15.428 1.00 89.12 108 PHE A CA 1
ATOM 814 C C . PHE A 1 108 ? 17.240 -6.757 -15.335 1.00 89.12 108 PHE A C 1
ATOM 816 O O . PHE A 1 108 ? 16.580 -6.182 -16.201 1.00 89.12 108 PHE A O 1
ATOM 823 N N . ILE A 1 109 ? 17.733 -6.130 -14.276 1.00 91.50 109 ILE A N 1
ATOM 824 C CA . ILE A 1 109 ? 17.593 -4.691 -14.074 1.00 91.50 109 ILE A CA 1
ATOM 825 C C . ILE A 1 109 ? 18.810 -4.015 -14.686 1.00 91.50 109 ILE A C 1
ATOM 827 O O . ILE A 1 109 ? 19.945 -4.289 -14.287 1.00 91.50 109 ILE A O 1
ATOM 831 N N . ASP A 1 110 ? 18.587 -3.116 -15.639 1.00 91.44 110 ASP A N 1
ATOM 832 C CA . ASP A 1 110 ? 19.672 -2.336 -16.225 1.00 91.44 110 ASP A CA 1
ATOM 833 C C . ASP A 1 110 ? 19.996 -1.135 -15.328 1.00 91.44 110 ASP A C 1
ATOM 835 O O . ASP A 1 110 ? 19.487 -0.026 -15.504 1.00 91.44 110 ASP A O 1
ATOM 839 N N . VAL A 1 111 ? 20.871 -1.364 -14.344 1.00 91.56 111 VAL A N 1
ATOM 840 C CA . VAL A 1 111 ? 21.299 -0.344 -13.369 1.00 91.56 111 VAL A CA 1
ATOM 841 C C . VAL A 1 111 ? 22.005 0.854 -14.009 1.00 91.56 111 VAL A C 1
ATOM 843 O O . VAL A 1 111 ? 22.067 1.930 -13.409 1.00 91.56 111 VAL A O 1
ATOM 846 N N . SER A 1 112 ? 22.525 0.695 -15.232 1.00 91.19 112 SER A N 1
ATOM 847 C CA . SER A 1 112 ? 23.167 1.781 -15.979 1.00 91.19 112 SER A CA 1
ATOM 848 C C . SER A 1 112 ? 22.150 2.787 -16.526 1.00 91.19 112 SER A C 1
ATOM 850 O O . SER A 1 112 ? 22.481 3.958 -16.716 1.00 91.19 112 SER A O 1
ATOM 852 N N . LYS A 1 113 ? 20.895 2.353 -16.695 1.00 92.75 113 LYS A N 1
ATOM 853 C CA . LYS A 1 113 ? 19.755 3.164 -17.141 1.00 92.75 113 LYS A CA 1
ATOM 854 C C . LYS A 1 113 ? 18.860 3.612 -15.985 1.00 92.75 113 LYS A C 1
ATOM 856 O O . LYS A 1 113 ? 17.668 3.855 -16.169 1.00 92.75 113 LYS A O 1
ATOM 861 N N . GLY A 1 114 ? 19.435 3.699 -14.787 1.00 93.56 114 GLY A N 1
ATOM 862 C CA . GLY A 1 114 ? 18.774 4.304 -13.641 1.00 93.56 114 GLY A CA 1
ATOM 863 C C . GLY A 1 114 ? 18.523 5.799 -13.855 1.00 93.56 114 GLY A C 1
ATOM 864 O O . GLY A 1 114 ? 19.344 6.491 -14.458 1.00 93.56 114 GLY A O 1
ATOM 865 N N . LEU A 1 115 ? 17.421 6.325 -13.329 1.00 96.19 115 LEU A N 1
ATOM 866 C CA . LEU A 1 115 ? 17.150 7.761 -13.305 1.00 96.19 115 LEU A CA 1
ATOM 867 C C . LEU A 1 115 ? 16.561 8.175 -11.958 1.00 96.19 115 LEU A C 1
ATOM 869 O O . LEU A 1 115 ? 15.674 7.508 -11.431 1.00 96.19 115 LEU A O 1
ATOM 873 N N . GLY A 1 116 ? 17.044 9.299 -11.429 1.00 95.31 116 GLY A N 1
ATOM 874 C CA . GLY A 1 116 ? 16.562 9.894 -10.189 1.00 95.31 116 GLY A CA 1
ATOM 875 C C . GLY A 1 116 ? 15.776 11.179 -10.443 1.00 95.31 116 GLY A C 1
ATOM 876 O O . GLY A 1 116 ? 16.303 12.132 -11.021 1.00 95.31 116 GLY A O 1
ATOM 877 N N . PHE A 1 117 ? 14.534 11.231 -9.968 1.00 95.38 117 PHE A N 1
ATOM 878 C CA . PHE A 1 117 ? 13.667 12.406 -10.004 1.00 95.38 117 PHE A CA 1
ATOM 879 C C . PHE A 1 117 ? 13.632 13.092 -8.634 1.00 95.38 117 PHE A C 1
ATOM 881 O O . PHE A 1 117 ? 13.212 12.505 -7.642 1.00 95.38 117 PHE A O 1
ATOM 888 N N . MET A 1 118 ? 14.077 14.346 -8.563 1.00 94.31 118 MET A N 1
ATOM 889 C CA . MET A 1 118 ? 14.168 15.084 -7.301 1.00 94.31 118 MET A CA 1
ATOM 890 C C . MET A 1 118 ? 12.828 15.750 -6.958 1.00 94.31 118 MET A C 1
ATOM 892 O O . MET A 1 118 ? 12.361 16.606 -7.711 1.00 94.31 118 MET A O 1
ATOM 896 N N . LYS A 1 119 ? 12.236 15.428 -5.803 1.00 94.38 119 LYS A N 1
ATOM 897 C CA . LYS A 1 119 ? 11.027 16.101 -5.297 1.00 94.38 119 LYS A CA 1
ATOM 898 C C . LYS A 1 119 ? 11.059 16.171 -3.773 1.00 94.38 119 LYS A C 1
ATOM 900 O O . LYS A 1 119 ? 11.277 15.169 -3.107 1.00 94.38 119 LYS A O 1
ATOM 905 N N . GLY A 1 120 ? 10.831 17.362 -3.216 1.00 91.69 120 GLY A N 1
ATOM 906 C CA . GLY A 1 120 ? 10.694 17.536 -1.764 1.00 91.69 120 GLY A CA 1
ATOM 907 C C . GLY A 1 120 ? 11.919 17.105 -0.946 1.00 91.69 120 GLY A C 1
ATOM 908 O O . GLY A 1 120 ? 11.750 16.606 0.154 1.00 91.69 120 GLY A O 1
ATOM 909 N N . GLY A 1 121 ? 13.136 17.252 -1.482 1.00 92.81 121 GLY A N 1
ATOM 910 C CA . GLY A 1 121 ? 14.367 16.865 -0.778 1.00 92.81 121 GLY A CA 1
ATOM 911 C C . GLY A 1 121 ? 14.757 15.388 -0.902 1.00 92.81 121 GLY A C 1
ATOM 912 O O . GLY A 1 121 ? 15.871 15.053 -0.517 1.00 92.81 121 GLY A O 1
ATOM 913 N N . HIS A 1 122 ? 13.922 14.559 -1.535 1.00 95.31 122 HIS A N 1
ATOM 914 C CA . HIS A 1 122 ? 14.205 13.148 -1.815 1.00 95.31 122 HIS A CA 1
ATOM 915 C C . HIS A 1 122 ? 14.387 12.877 -3.311 1.00 95.31 122 HIS A C 1
ATOM 917 O O . HIS A 1 122 ? 13.793 13.551 -4.167 1.00 95.31 122 HIS A O 1
ATOM 923 N N . LEU A 1 123 ? 15.210 11.880 -3.626 1.00 94.69 123 LEU A N 1
ATOM 924 C CA . LEU A 1 123 ? 15.454 11.393 -4.975 1.00 94.69 123 LEU A CA 1
ATOM 925 C C . LEU A 1 123 ? 14.656 10.108 -5.223 1.00 94.69 123 LEU A C 1
ATOM 927 O O . LEU A 1 123 ? 14.942 9.056 -4.659 1.00 94.69 123 LEU A O 1
ATOM 931 N N . TYR A 1 124 ? 13.670 10.191 -6.107 1.00 95.81 124 TYR A N 1
ATOM 932 C CA . TYR A 1 124 ? 12.831 9.069 -6.510 1.00 95.81 124 TYR A CA 1
ATOM 933 C C . TYR A 1 124 ? 13.479 8.356 -7.688 1.00 95.81 124 TYR A C 1
ATOM 935 O O . TYR A 1 124 ? 13.572 8.893 -8.792 1.00 95.81 124 TYR A O 1
ATOM 943 N N . CYS A 1 125 ? 13.964 7.155 -7.431 1.00 95.94 125 CYS A N 1
ATOM 944 C CA . CYS A 1 125 ? 14.787 6.374 -8.330 1.00 95.94 125 CYS A CA 1
ATOM 945 C C . CYS A 1 125 ? 13.959 5.361 -9.102 1.00 95.94 125 CYS A C 1
ATOM 947 O O . CYS A 1 125 ? 13.115 4.676 -8.524 1.00 95.94 125 CYS A O 1
ATOM 949 N N . VAL A 1 126 ? 14.259 5.222 -10.390 1.00 96.56 126 VAL A N 1
ATOM 950 C CA . VAL A 1 126 ? 13.708 4.178 -11.255 1.00 96.56 126 VAL A CA 1
ATOM 951 C C . VAL A 1 126 ? 14.810 3.503 -12.061 1.00 96.56 126 VAL A C 1
ATOM 953 O O . VAL A 1 126 ? 15.773 4.163 -12.451 1.00 96.56 126 VAL A O 1
ATOM 956 N N . ALA A 1 127 ? 14.667 2.213 -12.352 1.00 95.19 127 ALA A N 1
ATOM 957 C CA . ALA A 1 127 ? 15.502 1.491 -13.310 1.00 95.19 127 ALA A CA 1
ATOM 958 C C . ALA A 1 127 ? 14.663 0.488 -14.114 1.00 95.19 127 ALA A C 1
ATOM 960 O O . ALA A 1 127 ? 13.789 -0.162 -13.541 1.00 95.19 127 ALA A O 1
ATOM 961 N N . PRO A 1 128 ? 14.894 0.338 -15.427 1.00 94.75 128 PRO A N 1
ATOM 962 C CA . PRO A 1 128 ? 14.076 -0.535 -16.256 1.00 94.75 128 PRO A CA 1
ATOM 963 C C . PRO A 1 128 ? 14.438 -2.010 -16.044 1.00 94.75 128 PRO A C 1
ATOM 965 O O . PRO A 1 128 ? 15.615 -2.370 -15.923 1.00 94.75 128 PRO A O 1
ATOM 968 N N . VAL A 1 129 ? 13.420 -2.871 -16.067 1.00 93.38 129 VAL A N 1
ATOM 969 C CA . VAL A 1 129 ? 13.590 -4.323 -16.195 1.00 93.38 129 VAL A CA 1
ATOM 970 C C . VAL A 1 129 ? 13.590 -4.660 -17.682 1.00 93.38 129 VAL A C 1
ATOM 972 O O . VAL A 1 129 ? 12.638 -4.357 -18.397 1.00 93.38 129 VAL A O 1
ATOM 975 N N . VAL A 1 130 ? 14.668 -5.270 -18.163 1.00 92.38 130 VAL A N 1
ATOM 976 C CA . VAL A 1 130 ? 14.885 -5.559 -19.587 1.00 92.38 130 VAL A CA 1
ATOM 977 C C . VAL A 1 130 ? 15.350 -7.001 -19.786 1.00 92.38 130 VAL A C 1
ATOM 979 O O . VAL A 1 130 ? 15.742 -7.684 -18.839 1.00 92.38 130 VAL A O 1
ATOM 982 N N . SER A 1 131 ? 15.301 -7.493 -21.026 1.00 91.38 131 SER A N 1
ATOM 983 C CA . SER A 1 131 ? 15.796 -8.831 -21.361 1.00 91.38 131 SER A CA 1
ATOM 984 C C . SER A 1 131 ? 17.296 -8.819 -21.662 1.00 91.38 131 SER A C 1
ATOM 986 O O . SER A 1 131 ? 17.786 -7.974 -22.411 1.00 91.38 131 SER A O 1
ATOM 988 N N . ARG A 1 132 ? 18.034 -9.804 -21.136 1.00 87.56 132 ARG A N 1
ATOM 989 C CA . ARG A 1 132 ? 19.454 -10.040 -21.461 1.00 87.56 132 ARG A CA 1
ATOM 990 C C . ARG A 1 132 ? 19.665 -10.470 -22.908 1.00 87.56 132 ARG A C 1
ATOM 992 O O . ARG A 1 132 ? 20.739 -10.245 -23.457 1.00 87.56 132 ARG A O 1
ATOM 999 N N . THR A 1 133 ? 18.682 -11.151 -23.492 1.00 86.50 133 THR A N 1
ATOM 1000 C CA . THR A 1 133 ? 18.814 -11.801 -24.803 1.00 86.50 133 THR A CA 1
ATOM 1001 C C . THR A 1 133 ? 18.298 -10.930 -25.936 1.00 86.50 133 THR A C 1
ATOM 1003 O O . THR A 1 133 ? 18.782 -11.042 -27.058 1.00 86.50 133 THR A O 1
ATOM 1006 N N . THR A 1 134 ? 17.342 -10.046 -25.646 1.00 86.94 134 THR A N 1
ATOM 1007 C CA . THR A 1 134 ? 16.647 -9.248 -26.658 1.00 86.94 134 THR A CA 1
ATOM 1008 C C . THR A 1 134 ? 16.667 -7.778 -26.272 1.00 86.94 134 THR A C 1
ATOM 1010 O O . THR A 1 134 ? 16.244 -7.408 -25.178 1.00 86.94 134 THR A O 1
ATOM 1013 N N . ARG A 1 135 ? 17.117 -6.914 -27.188 1.00 82.12 135 ARG A N 1
ATOM 1014 C CA . ARG A 1 135 ? 16.958 -5.467 -27.015 1.00 82.12 135 ARG A CA 1
ATOM 1015 C C . ARG A 1 135 ? 15.504 -5.090 -27.267 1.00 82.12 135 ARG A C 1
ATOM 1017 O O . ARG A 1 135 ? 15.043 -5.156 -28.401 1.00 82.12 135 ARG A O 1
ATOM 1024 N N . ALA A 1 136 ? 14.818 -4.679 -26.211 1.00 80.25 136 ALA A N 1
ATOM 1025 C CA . ALA A 1 136 ? 13.516 -4.041 -26.311 1.00 80.25 136 ALA A CA 1
ATOM 1026 C C . ALA A 1 136 ? 13.688 -2.558 -26.660 1.00 80.25 136 ALA A C 1
ATOM 1028 O O . ALA A 1 136 ? 14.578 -1.897 -26.115 1.00 80.25 136 ALA A O 1
ATOM 1029 N N . SER A 1 137 ? 12.837 -2.037 -27.544 1.00 85.00 137 SER A N 1
ATOM 1030 C CA . SER A 1 137 ? 12.715 -0.593 -27.767 1.00 85.00 137 SER A CA 1
ATOM 1031 C C . SER A 1 137 ? 11.896 0.077 -26.662 1.00 85.00 137 SER A C 1
ATOM 1033 O O . SER A 1 137 ? 12.087 1.254 -26.381 1.00 85.00 137 SER A O 1
ATOM 1035 N N . ASN A 1 138 ? 11.052 -0.681 -25.963 1.00 88.75 138 ASN A N 1
ATOM 1036 C CA . ASN A 1 138 ? 10.207 -0.229 -24.870 1.00 88.75 138 ASN A CA 1
ATOM 1037 C C . ASN A 1 138 ? 10.538 -0.947 -23.550 1.00 88.75 138 ASN A C 1
ATOM 1039 O O . ASN A 1 138 ? 11.091 -2.043 -23.529 1.00 88.75 138 ASN A O 1
ATOM 1043 N N . ALA A 1 139 ? 10.185 -0.319 -22.431 1.00 92.75 139 ALA A N 1
ATOM 1044 C CA . ALA A 1 139 ? 10.280 -0.922 -21.106 1.00 92.75 139 ALA A CA 1
ATOM 1045 C C . ALA A 1 139 ? 8.972 -0.668 -20.355 1.00 92.75 139 ALA A C 1
ATOM 1047 O O . ALA A 1 139 ? 8.664 0.475 -20.003 1.00 92.75 139 ALA A O 1
ATOM 1048 N N . SER A 1 140 ? 8.199 -1.735 -20.147 1.00 94.69 140 SER A N 1
ATOM 1049 C CA . SER A 1 140 ? 6.924 -1.694 -19.419 1.00 94.69 140 SER A CA 1
ATOM 1050 C C . SER A 1 140 ? 7.127 -1.739 -17.905 1.00 94.69 140 SER A C 1
ATOM 1052 O O . SER A 1 140 ? 6.340 -1.173 -17.157 1.00 94.69 140 SER A O 1
ATOM 1054 N N . PHE A 1 141 ? 8.187 -2.405 -17.446 1.00 95.50 141 PHE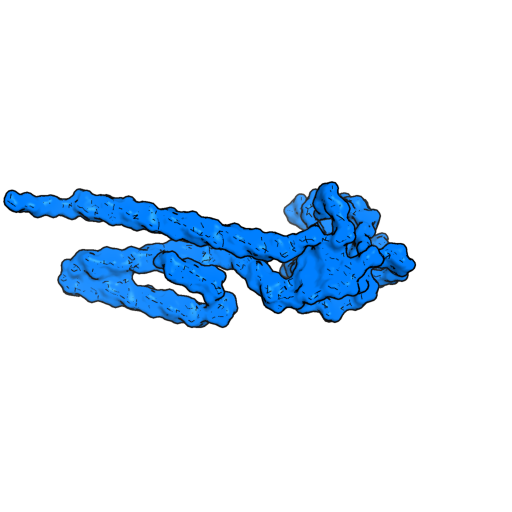 A N 1
ATOM 1055 C CA . PHE A 1 141 ? 8.419 -2.706 -16.037 1.00 95.50 141 PHE A CA 1
ATOM 1056 C C . PHE A 1 141 ? 9.604 -1.908 -15.497 1.00 95.50 141 PHE A C 1
ATOM 1058 O O . PHE A 1 141 ? 10.686 -1.899 -16.091 1.00 95.50 141 PHE A O 1
ATOM 1065 N N . TRP A 1 142 ? 9.405 -1.260 -14.354 1.00 95.62 142 TRP A N 1
ATOM 1066 C CA . TRP A 1 142 ? 10.382 -0.363 -13.746 1.00 95.62 142 TRP A CA 1
ATOM 1067 C C . TRP A 1 142 ? 10.514 -0.653 -12.262 1.00 95.62 142 TRP A C 1
ATOM 1069 O O . TRP A 1 142 ? 9.527 -0.688 -11.536 1.00 95.62 142 TRP A O 1
ATOM 1079 N N . VAL A 1 143 ? 11.745 -0.822 -11.800 1.00 95.06 143 VAL A N 1
ATOM 1080 C CA . VAL A 1 143 ? 12.053 -0.968 -10.382 1.00 95.06 143 VAL A CA 1
ATOM 1081 C C . VAL A 1 143 ? 12.204 0.399 -9.749 1.00 95.06 143 VAL A C 1
ATOM 1083 O O . VAL A 1 143 ? 12.933 1.236 -10.272 1.00 95.06 143 VAL A O 1
ATOM 1086 N N . THR A 1 144 ? 11.544 0.611 -8.619 1.00 95.50 144 THR A N 1
ATOM 1087 C CA . THR A 1 144 ? 11.503 1.878 -7.889 1.00 95.50 144 THR A CA 1
ATOM 1088 C C . THR A 1 144 ? 12.297 1.824 -6.587 1.00 95.50 144 THR A C 1
ATOM 1090 O O . THR A 1 144 ? 12.389 0.772 -5.954 1.00 95.50 144 THR A O 1
ATOM 1093 N N . GLY A 1 145 ? 12.810 2.970 -6.141 1.00 94.19 145 GLY A N 1
ATOM 1094 C CA . GLY A 1 145 ? 13.374 3.150 -4.800 1.00 94.19 145 GLY A CA 1
ATOM 1095 C C . GLY A 1 145 ? 13.585 4.625 -4.457 1.00 94.19 145 GLY A C 1
ATOM 1096 O O . GLY A 1 145 ? 13.406 5.488 -5.311 1.00 94.19 145 GLY A O 1
ATOM 1097 N N . VAL A 1 146 ? 13.948 4.937 -3.214 1.00 94.31 146 VAL A N 1
ATOM 1098 C CA . VAL A 1 146 ? 14.156 6.321 -2.748 1.00 94.31 146 VAL A CA 1
ATOM 1099 C C . VAL A 1 146 ? 15.585 6.486 -2.237 1.00 94.31 146 VAL A C 1
ATOM 1101 O O . VAL A 1 146 ? 16.080 5.628 -1.512 1.00 94.31 146 VAL A O 1
ATOM 1104 N N . ASP A 1 147 ? 16.245 7.576 -2.634 1.00 94.56 147 ASP A N 1
ATOM 1105 C CA . ASP A 1 147 ? 17.588 7.985 -2.192 1.00 94.56 147 ASP A CA 1
ATOM 1106 C C . ASP A 1 147 ? 18.692 6.929 -2.427 1.00 94.56 147 ASP A C 1
ATOM 1108 O O . ASP A 1 147 ? 19.695 6.864 -1.720 1.00 94.56 147 ASP A O 1
ATOM 1112 N N . CYS A 1 148 ? 18.526 6.108 -3.468 1.00 93.00 148 CYS A N 1
ATOM 1113 C CA . CYS A 1 148 ? 19.395 4.969 -3.787 1.00 93.00 148 CYS A CA 1
ATOM 1114 C C . CYS A 1 148 ? 19.813 4.918 -5.268 1.00 93.00 148 CYS A C 1
ATOM 1116 O O . CYS A 1 148 ? 19.997 3.847 -5.848 1.00 93.00 148 CYS A O 1
ATOM 1118 N N . CYS A 1 149 ? 19.955 6.082 -5.904 1.00 93.19 149 CYS A N 1
ATOM 1119 C CA . CYS A 1 149 ? 20.481 6.221 -7.261 1.00 93.19 149 CYS A CA 1
ATOM 1120 C C . CYS A 1 149 ? 21.169 7.578 -7.464 1.00 93.19 149 CYS A C 1
ATOM 1122 O O . CYS A 1 149 ? 21.058 8.478 -6.634 1.00 93.19 149 CYS A O 1
ATOM 1124 N N . ALA A 1 150 ? 21.864 7.753 -8.590 1.00 90.88 150 ALA A N 1
ATOM 1125 C CA . ALA A 1 150 ? 22.269 9.080 -9.047 1.00 90.88 150 ALA A CA 1
ATOM 1126 C C . ALA A 1 150 ? 21.133 9.759 -9.838 1.00 90.88 150 ALA A C 1
ATOM 1128 O O . ALA A 1 150 ? 20.169 9.120 -10.254 1.00 90.88 150 ALA A O 1
ATOM 1129 N N . ARG A 1 151 ? 21.254 11.067 -10.122 1.00 89.12 151 ARG A N 1
ATOM 1130 C CA . ARG A 1 151 ? 20.282 11.773 -10.992 1.00 89.12 151 ARG A CA 1
ATOM 1131 C C . ARG A 1 151 ? 20.140 11.099 -12.361 1.00 89.12 151 ARG A C 1
ATOM 1133 O O . ARG A 1 151 ? 19.062 11.122 -12.946 1.00 89.12 151 ARG A O 1
ATOM 1140 N N . ARG A 1 152 ? 21.232 10.527 -12.875 1.00 89.38 152 ARG A N 1
ATOM 1141 C CA . ARG A 1 152 ? 21.286 9.723 -14.101 1.00 89.38 152 ARG A CA 1
ATOM 1142 C C . ARG A 1 152 ? 22.293 8.594 -13.908 1.00 89.38 152 ARG A C 1
ATOM 1144 O O . ARG A 1 152 ? 23.409 8.851 -13.461 1.00 89.38 152 ARG A O 1
ATOM 1151 N N . GLY A 1 153 ? 21.908 7.387 -14.291 1.00 87.19 153 GLY A N 1
ATOM 1152 C CA . GLY A 1 153 ? 22.667 6.156 -14.101 1.00 87.19 153 GLY A CA 1
ATOM 1153 C C . GLY A 1 153 ? 22.758 5.695 -12.644 1.00 87.19 153 GLY A C 1
ATOM 1154 O O . GLY A 1 153 ? 22.222 6.321 -11.731 1.00 87.19 153 GLY A O 1
ATOM 1155 N N . SER A 1 154 ? 23.476 4.587 -12.445 1.00 86.50 154 SER A N 1
ATOM 1156 C CA . SER A 1 154 ? 23.828 4.013 -11.139 1.00 86.50 154 SER A CA 1
ATOM 1157 C C . SER A 1 154 ? 22.632 3.801 -10.205 1.00 86.50 154 SER A C 1
ATOM 1159 O O . SER A 1 154 ? 22.461 4.522 -9.223 1.00 86.50 154 SER A O 1
ATOM 1161 N N . PHE A 1 155 ? 21.816 2.789 -10.497 1.00 91.25 155 PHE A N 1
ATOM 1162 C CA . PHE A 1 155 ? 20.755 2.332 -9.599 1.00 91.25 155 PHE A CA 1
ATOM 1163 C C . PHE A 1 155 ? 21.286 1.327 -8.566 1.00 91.25 155 PHE A C 1
ATOM 1165 O O . PHE A 1 155 ? 21.806 0.277 -8.940 1.00 91.25 155 PHE A O 1
ATOM 1172 N N . SER A 1 156 ? 21.127 1.625 -7.275 1.00 90.31 156 SER A N 1
ATOM 1173 C CA . SER A 1 156 ? 21.633 0.804 -6.165 1.00 90.31 156 SER A CA 1
ATOM 1174 C C . SER A 1 156 ? 20.580 0.514 -5.090 1.00 90.31 156 SER A C 1
ATOM 1176 O O . SER A 1 156 ? 20.928 0.203 -3.958 1.00 90.31 156 SER A O 1
ATOM 1178 N N . CYS A 1 157 ? 19.289 0.586 -5.428 1.00 87.94 157 CYS A N 1
ATOM 1179 C CA . CYS A 1 157 ? 18.194 0.209 -4.520 1.00 87.94 157 CYS A CA 1
ATOM 1180 C C . CYS A 1 157 ? 18.032 -1.313 -4.362 1.00 87.94 157 CYS A C 1
ATOM 1182 O O . CYS A 1 157 ? 17.131 -1.781 -3.671 1.00 87.94 157 CYS A O 1
ATOM 1184 N N . LEU A 1 158 ? 18.874 -2.092 -5.042 1.00 81.00 158 LEU A N 1
ATOM 1185 C CA . LEU A 1 158 ? 18.903 -3.544 -4.949 1.00 81.00 158 LEU A CA 1
ATOM 1186 C C . LEU A 1 158 ? 19.671 -3.922 -3.681 1.00 81.00 158 LEU A C 1
ATOM 1188 O O . LEU A 1 158 ? 20.752 -3.393 -3.435 1.00 81.00 158 LEU A O 1
ATOM 1192 N N . GLY A 1 159 ? 19.108 -4.810 -2.860 1.00 68.38 159 GLY A N 1
ATOM 1193 C CA . GLY A 1 159 ? 19.777 -5.293 -1.649 1.00 68.38 159 GLY A CA 1
ATOM 1194 C C . GLY A 1 159 ? 21.151 -5.928 -1.928 1.00 68.38 159 GLY A C 1
ATOM 1195 O O . GLY A 1 159 ? 21.480 -6.269 -3.059 1.00 68.38 159 GLY A O 1
ATOM 1196 N N . SER A 1 160 ? 21.947 -6.131 -0.872 1.00 55.09 160 SER A N 1
ATOM 1197 C CA . SER A 1 160 ? 23.352 -6.587 -0.926 1.00 55.09 160 SER A CA 1
ATOM 1198 C C . SER A 1 160 ? 23.592 -7.990 -1.500 1.00 55.09 160 SER A C 1
ATOM 1200 O O . SER A 1 160 ? 24.741 -8.397 -1.658 1.00 55.09 160 SER A O 1
ATOM 1202 N N . GLN A 1 161 ? 22.533 -8.740 -1.798 1.00 50.62 161 GLN A N 1
ATOM 1203 C CA . GLN A 1 161 ? 22.613 -10.019 -2.489 1.00 50.62 161 GLN A CA 1
ATOM 1204 C C . GLN A 1 161 ? 21.878 -9.881 -3.807 1.00 50.62 161 GLN A C 1
ATOM 1206 O O . GLN A 1 161 ? 20.697 -9.531 -3.816 1.00 50.62 161 GLN A O 1
ATOM 1211 N N . ASP A 1 162 ? 22.591 -10.166 -4.892 1.00 50.94 162 ASP A N 1
ATOM 1212 C CA . ASP A 1 162 ? 22.073 -10.135 -6.247 1.00 50.94 162 ASP A CA 1
ATOM 1213 C C . ASP A 1 162 ? 20.642 -10.673 -6.318 1.00 50.94 162 ASP A C 1
ATOM 1215 O O . ASP A 1 162 ? 20.327 -11.787 -5.889 1.00 50.94 162 ASP A O 1
ATOM 1219 N N . ALA A 1 163 ? 19.803 -9.831 -6.906 1.00 52.09 163 ALA A N 1
ATOM 1220 C CA . ALA A 1 163 ? 18.465 -10.007 -7.451 1.00 52.09 163 ALA A CA 1
ATOM 1221 C C . ALA A 1 163 ? 18.293 -11.227 -8.396 1.00 52.09 163 ALA A C 1
ATOM 1223 O O . ALA A 1 163 ? 17.554 -11.161 -9.373 1.00 52.09 163 ALA A O 1
ATOM 1224 N N . ALA A 1 164 ? 18.981 -12.344 -8.153 1.00 50.72 164 ALA A N 1
ATOM 1225 C CA . ALA A 1 164 ? 19.106 -13.486 -9.055 1.00 50.72 164 ALA A CA 1
ATOM 1226 C C . ALA A 1 164 ? 17.787 -14.245 -9.282 1.00 50.72 164 ALA A C 1
ATOM 1228 O O . ALA A 1 164 ? 17.675 -15.030 -10.223 1.00 50.72 164 ALA A O 1
ATOM 1229 N N . ARG A 1 165 ? 16.776 -14.006 -8.443 1.00 60.12 165 ARG A N 1
ATOM 1230 C CA . ARG A 1 165 ? 15.385 -14.363 -8.719 1.00 60.12 165 ARG A CA 1
ATOM 1231 C C . ARG A 1 165 ? 14.624 -13.063 -8.854 1.00 60.12 165 ARG A C 1
ATOM 1233 O O . ARG A 1 165 ? 14.478 -12.338 -7.874 1.00 60.12 165 ARG A O 1
ATOM 1240 N N . GLY A 1 166 ? 14.249 -12.736 -10.085 1.00 71.00 166 GLY A N 1
ATOM 1241 C CA . GLY A 1 166 ? 13.667 -11.449 -10.393 1.00 71.00 166 GLY A CA 1
ATOM 1242 C C . GLY A 1 166 ? 12.223 -11.368 -9.960 1.00 71.00 166 GLY A C 1
ATOM 1243 O O . GLY A 1 166 ? 11.336 -11.468 -10.791 1.00 71.00 166 GLY A O 1
ATOM 1244 N N . SER A 1 167 ? 11.983 -11.252 -8.661 1.00 84.62 167 SER A N 1
ATOM 1245 C CA . SER A 1 167 ? 10.652 -11.021 -8.125 1.00 84.62 167 SER A CA 1
ATOM 1246 C C . SER A 1 167 ? 10.507 -9.610 -7.578 1.00 84.62 167 SER A C 1
ATOM 1248 O O . SER A 1 167 ? 11.469 -8.973 -7.145 1.00 84.62 167 SER A O 1
ATOM 1250 N N . GLY A 1 168 ? 9.279 -9.115 -7.599 1.00 88.94 168 GLY A N 1
ATOM 1251 C CA . GLY A 1 168 ? 8.940 -7.813 -7.063 1.00 88.94 168 GLY A CA 1
ATOM 1252 C C . GLY A 1 168 ? 7.477 -7.721 -6.673 1.00 88.94 168 GLY A C 1
ATOM 1253 O O . GLY A 1 168 ? 6.641 -8.524 -7.100 1.00 88.94 168 GLY A O 1
ATOM 1254 N N . ILE A 1 169 ? 7.199 -6.724 -5.846 1.00 92.31 169 ILE A N 1
ATOM 1255 C CA . ILE A 1 169 ? 5.847 -6.296 -5.503 1.00 92.31 169 ILE A CA 1
ATOM 1256 C C . ILE A 1 169 ? 5.482 -5.123 -6.398 1.00 92.31 169 ILE A C 1
ATOM 1258 O O . ILE A 1 169 ? 6.274 -4.191 -6.535 1.00 92.31 169 ILE A O 1
ATOM 1262 N N . VAL A 1 170 ? 4.287 -5.146 -6.980 1.00 93.69 170 VAL A N 1
ATOM 1263 C CA . VAL A 1 170 ? 3.782 -4.008 -7.755 1.00 93.69 170 VAL A CA 1
ATOM 1264 C C . VAL A 1 170 ? 3.411 -2.874 -6.806 1.00 93.69 170 VAL A C 1
ATOM 1266 O O . VAL A 1 170 ? 2.637 -3.057 -5.861 1.00 93.69 170 VAL A O 1
ATOM 1269 N N . LEU A 1 171 ? 3.976 -1.699 -7.060 1.00 92.56 171 LEU A N 1
ATOM 1270 C CA . LEU A 1 171 ? 3.769 -0.485 -6.284 1.00 92.56 171 LEU A CA 1
ATOM 1271 C C . LEU A 1 171 ? 2.643 0.355 -6.894 1.00 92.56 171 LEU A C 1
ATOM 1273 O O . LEU A 1 171 ? 2.631 0.609 -8.098 1.00 92.56 171 LEU A O 1
ATOM 1277 N N . SER A 1 172 ? 1.742 0.846 -6.046 1.00 88.38 172 SER A N 1
ATOM 1278 C CA . SER A 1 172 ? 0.766 1.869 -6.427 1.00 88.38 172 SER A CA 1
ATOM 1279 C C . SER A 1 172 ? 1.369 3.262 -6.229 1.00 88.38 172 SER A C 1
ATOM 1281 O O . SER A 1 172 ? 1.684 3.649 -5.108 1.00 88.38 172 SER A O 1
ATOM 1283 N N . ASP A 1 173 ? 1.521 4.028 -7.307 1.00 90.12 173 ASP A N 1
ATOM 1284 C CA . ASP A 1 173 ? 2.100 5.379 -7.286 1.00 90.12 173 ASP A CA 1
ATOM 1285 C C . ASP A 1 173 ? 1.001 6.447 -7.246 1.00 90.12 173 ASP A C 1
ATOM 1287 O O . ASP A 1 173 ? 0.680 7.071 -8.258 1.00 90.12 173 ASP A O 1
ATOM 1291 N N . SER A 1 174 ? 0.411 6.653 -6.064 1.00 85.12 174 SER A N 1
ATOM 1292 C CA . SER A 1 174 ? -0.689 7.611 -5.858 1.00 85.12 174 SER A CA 1
ATOM 1293 C C . SER A 1 174 ? -0.338 9.039 -6.287 1.00 85.12 174 SER A C 1
ATOM 1295 O O . SER A 1 174 ? -1.180 9.758 -6.821 1.00 85.12 174 SER A O 1
ATOM 1297 N N . ASP A 1 175 ? 0.917 9.445 -6.089 1.00 88.31 175 ASP A N 1
ATOM 1298 C CA . ASP A 1 175 ? 1.393 10.803 -6.372 1.00 88.31 175 ASP A CA 1
ATOM 1299 C C . ASP A 1 175 ? 1.930 10.966 -7.809 1.00 88.31 175 ASP A C 1
ATOM 1301 O O . ASP A 1 175 ? 2.326 12.071 -8.226 1.00 88.31 175 ASP A O 1
ATOM 1305 N N . GLY A 1 176 ? 1.993 9.864 -8.564 1.00 92.56 176 GLY A N 1
ATOM 1306 C CA . GLY A 1 176 ? 2.539 9.805 -9.917 1.00 92.56 176 GLY A CA 1
ATOM 1307 C C . GLY A 1 176 ? 4.029 10.163 -9.997 1.00 92.56 176 GLY A C 1
ATOM 1308 O O . GLY A 1 176 ? 4.492 10.615 -11.048 1.00 92.56 176 GLY A O 1
ATOM 1309 N N . ILE A 1 177 ? 4.779 10.094 -8.891 1.00 94.75 177 ILE A N 1
ATOM 1310 C CA . ILE A 1 177 ? 6.170 10.574 -8.833 1.00 94.75 177 ILE A CA 1
ATOM 1311 C C . ILE A 1 177 ? 7.091 9.594 -9.555 1.00 94.75 177 ILE A C 1
ATOM 1313 O O . ILE A 1 177 ? 7.904 10.007 -10.386 1.00 94.75 177 ILE A O 1
ATOM 1317 N N . PHE A 1 178 ? 6.941 8.302 -9.277 1.00 95.75 178 PHE A N 1
ATOM 1318 C CA . PHE A 1 178 ? 7.729 7.256 -9.923 1.00 95.75 178 PHE A CA 1
ATOM 1319 C C . PHE A 1 178 ? 7.357 7.099 -11.396 1.00 95.75 178 PHE A C 1
ATOM 1321 O O . PHE A 1 178 ? 8.233 6.903 -12.233 1.00 95.75 178 PHE A O 1
ATOM 1328 N N . THR A 1 179 ? 6.087 7.293 -11.740 1.00 95.00 179 THR A N 1
ATOM 1329 C CA . THR A 1 179 ? 5.596 7.298 -13.123 1.00 95.00 179 THR A CA 1
ATOM 1330 C C . THR A 1 179 ? 6.243 8.428 -13.927 1.00 95.00 179 THR A C 1
ATOM 1332 O O . THR A 1 179 ? 6.718 8.218 -15.046 1.00 95.00 179 THR A O 1
ATOM 1335 N N . LYS A 1 180 ? 6.360 9.628 -13.337 1.00 94.25 180 LYS A N 1
ATOM 1336 C CA . LYS A 1 180 ? 7.098 10.754 -13.941 1.00 94.25 180 LYS A CA 1
ATOM 1337 C C . LYS A 1 180 ? 8.584 10.441 -14.104 1.00 94.25 180 LYS A C 1
ATOM 1339 O O . LYS A 1 180 ? 9.152 10.764 -15.148 1.00 94.25 180 LYS A O 1
ATOM 1344 N N . ALA A 1 181 ? 9.202 9.805 -13.110 1.00 94.94 181 ALA A N 1
ATOM 1345 C CA . ALA A 1 181 ? 10.595 9.376 -13.188 1.00 94.94 181 ALA A CA 1
ATOM 1346 C C . ALA A 1 181 ? 10.807 8.343 -14.311 1.00 94.94 181 ALA A C 1
ATOM 1348 O O . ALA A 1 181 ? 11.709 8.514 -15.128 1.00 94.94 181 ALA A O 1
ATOM 1349 N N . ALA A 1 182 ? 9.938 7.335 -14.427 1.00 95.44 182 ALA A N 1
ATOM 1350 C CA . ALA A 1 182 ? 9.984 6.320 -15.482 1.00 95.44 182 ALA A CA 1
ATOM 1351 C C . ALA A 1 182 ? 9.824 6.942 -16.877 1.00 95.44 182 ALA A C 1
ATOM 1353 O O . ALA A 1 182 ? 10.621 6.673 -17.774 1.00 95.44 182 ALA A O 1
ATOM 1354 N N . ARG A 1 183 ? 8.870 7.864 -17.051 1.00 94.12 183 ARG A N 1
ATOM 1355 C CA . ARG A 1 183 ? 8.694 8.597 -18.315 1.00 94.12 183 ARG A CA 1
ATOM 1356 C C . ARG A 1 183 ? 9.919 9.444 -18.670 1.00 94.12 183 ARG A C 1
ATOM 1358 O O . ARG A 1 183 ? 10.334 9.493 -19.827 1.00 94.12 183 ARG A O 1
ATOM 1365 N N . MET A 1 184 ? 10.524 10.105 -17.683 1.00 93.50 184 MET A N 1
ATOM 1366 C CA . MET A 1 184 ? 11.765 10.852 -17.895 1.00 93.50 184 MET A CA 1
ATOM 1367 C C . MET A 1 184 ? 12.910 9.913 -18.297 1.00 93.50 184 MET A C 1
ATOM 1369 O O . MET A 1 184 ? 13.671 10.235 -19.209 1.00 93.50 184 MET A O 1
ATOM 1373 N N . ALA A 1 185 ? 13.003 8.737 -17.674 1.00 94.69 185 ALA A N 1
ATOM 1374 C CA . ALA A 1 185 ? 13.993 7.718 -18.008 1.00 94.69 185 ALA A CA 1
ATOM 1375 C C . ALA A 1 185 ? 13.817 7.188 -19.436 1.00 94.69 185 ALA A C 1
ATOM 1377 O O . ALA A 1 185 ? 14.813 7.038 -20.144 1.00 94.69 185 ALA A O 1
ATOM 1378 N N . GLN A 1 186 ? 12.574 6.988 -19.892 1.00 94.00 186 GLN A N 1
ATOM 1379 C CA . GLN A 1 186 ? 12.282 6.611 -21.278 1.00 94.00 186 GLN A CA 1
ATOM 1380 C C . GLN A 1 186 ? 12.869 7.624 -22.266 1.00 94.00 186 GLN A C 1
ATOM 1382 O O . GLN A 1 186 ? 13.612 7.247 -23.169 1.00 94.00 186 GLN A O 1
ATOM 1387 N N . SER A 1 187 ? 12.629 8.916 -22.032 1.00 92.69 187 SER A N 1
ATOM 1388 C CA . SER A 1 187 ? 13.155 9.987 -22.885 1.00 92.69 187 SER A CA 1
ATOM 1389 C C . SER A 1 187 ? 14.685 10.097 -22.843 1.00 92.69 187 SER A C 1
ATOM 1391 O O . SER A 1 187 ? 15.311 10.250 -23.889 1.00 92.69 187 SER A O 1
ATOM 1393 N N . VAL A 1 188 ? 15.301 10.005 -21.660 1.00 93.69 188 VAL A N 1
ATOM 1394 C CA . VAL A 1 188 ? 16.758 10.168 -21.490 1.00 93.69 188 VAL A CA 1
ATOM 1395 C C . VAL A 1 188 ? 17.543 8.987 -22.064 1.00 93.69 188 VAL A C 1
ATOM 1397 O O . VAL A 1 188 ? 18.627 9.184 -22.609 1.00 93.69 188 VAL A O 1
ATOM 1400 N N . HIS A 1 189 ? 17.012 7.769 -21.945 1.00 91.94 189 HIS A N 1
ATOM 1401 C CA . HIS A 1 189 ? 17.692 6.542 -22.368 1.00 91.94 189 HIS A CA 1
ATOM 1402 C C . HIS A 1 189 ? 17.227 6.007 -23.730 1.00 91.94 189 HIS A C 1
ATOM 1404 O O . HIS A 1 189 ? 17.686 4.940 -24.140 1.00 91.94 189 HIS A O 1
ATOM 1410 N N . GLY A 1 190 ? 16.365 6.746 -24.438 1.00 90.50 190 GLY A N 1
ATOM 1411 C CA . GLY A 1 190 ? 15.940 6.428 -25.803 1.00 90.50 190 GLY A CA 1
ATOM 1412 C C . GLY A 1 190 ? 15.019 5.213 -25.905 1.00 90.50 190 GLY A C 1
ATOM 1413 O O . GLY A 1 190 ? 15.110 4.474 -26.881 1.00 90.50 190 GLY A O 1
ATOM 1414 N N . PHE A 1 191 ? 14.174 4.986 -24.897 1.00 92.25 191 PHE A N 1
ATOM 1415 C CA . PHE A 1 191 ? 13.081 4.020 -24.997 1.00 92.25 191 PHE A CA 1
ATOM 1416 C C . PHE A 1 191 ? 11.850 4.663 -25.642 1.00 92.25 191 PHE A C 1
ATOM 1418 O O . PHE A 1 191 ? 11.626 5.870 -25.513 1.00 92.25 191 PHE A O 1
ATOM 1425 N N . ASP A 1 192 ? 11.013 3.839 -26.266 1.00 92.25 192 ASP A N 1
ATOM 1426 C CA . ASP A 1 192 ? 9.695 4.249 -26.735 1.00 92.25 192 ASP A CA 1
ATOM 1427 C C . ASP A 1 192 ? 8.866 4.775 -25.558 1.00 92.25 192 ASP A C 1
ATOM 1429 O O . ASP A 1 192 ? 8.812 4.175 -24.478 1.00 92.25 192 ASP A O 1
ATOM 1433 N N . ILE A 1 193 ? 8.219 5.919 -25.770 1.00 90.50 193 ILE A N 1
ATOM 1434 C CA . ILE A 1 193 ? 7.408 6.575 -24.748 1.00 90.50 193 ILE A CA 1
ATOM 1435 C C . ILE A 1 193 ? 6.099 5.802 -24.620 1.00 90.50 193 ILE A C 1
ATOM 1437 O O . ILE A 1 193 ? 5.246 5.856 -25.508 1.00 90.50 193 ILE A O 1
ATOM 1441 N N . LEU A 1 194 ? 5.933 5.101 -23.501 1.00 89.75 194 LEU A N 1
ATOM 1442 C CA . LEU A 1 194 ? 4.706 4.366 -23.221 1.00 89.75 194 LEU A CA 1
ATOM 1443 C C . LEU A 1 194 ? 3.678 5.262 -22.507 1.00 89.75 194 LEU A C 1
ATOM 1445 O O . LEU A 1 194 ? 4.050 6.159 -21.740 1.00 89.75 194 LEU A O 1
ATOM 1449 N N . PRO A 1 195 ? 2.370 5.031 -22.720 1.00 89.44 195 PRO A N 1
ATOM 1450 C CA . PRO A 1 195 ? 1.329 5.592 -21.868 1.00 89.44 195 PRO A CA 1
ATOM 1451 C C . PRO A 1 195 ? 1.502 5.143 -20.412 1.00 89.44 195 PRO A C 1
ATOM 1453 O O . PRO A 1 195 ? 1.956 4.032 -20.148 1.00 89.44 195 PRO A O 1
ATOM 1456 N N . GLU A 1 196 ? 1.066 5.974 -19.464 1.00 87.50 196 GLU A N 1
ATOM 1457 C CA . GLU A 1 196 ? 1.179 5.689 -18.023 1.00 87.50 196 GLU A CA 1
ATOM 1458 C C . GLU A 1 196 ? 0.452 4.395 -17.627 1.00 87.50 196 GLU A C 1
ATOM 1460 O O . GLU A 1 196 ? 0.943 3.647 -16.792 1.00 87.50 196 GLU A O 1
ATOM 1465 N N . SER A 1 197 ? -0.644 4.055 -18.315 1.00 85.56 197 SER A N 1
ATOM 1466 C CA . SER A 1 197 ? -1.383 2.799 -18.116 1.00 85.56 197 SER A CA 1
ATOM 1467 C C . SER A 1 197 ? -0.619 1.533 -18.519 1.00 85.56 197 SER A C 1
ATOM 1469 O O . SER A 1 197 ? -1.126 0.434 -18.319 1.00 85.56 197 SER A O 1
ATOM 1471 N N . GLN A 1 198 ? 0.564 1.656 -19.128 1.00 89.19 198 GLN A N 1
ATOM 1472 C CA . GLN A 1 198 ? 1.414 0.523 -19.518 1.00 89.19 198 GLN A CA 1
ATOM 1473 C C . GLN A 1 198 ? 2.675 0.403 -18.662 1.00 89.19 198 GLN A C 1
ATOM 1475 O O . GLN A 1 198 ? 3.438 -0.546 -18.845 1.00 89.19 198 GLN A O 1
ATOM 1480 N N . ILE A 1 199 ? 2.913 1.367 -17.769 1.00 93.62 199 ILE A N 1
ATOM 1481 C CA . ILE A 1 199 ? 4.084 1.408 -16.901 1.00 93.62 199 ILE A CA 1
ATOM 1482 C C . ILE A 1 199 ? 3.710 0.730 -15.587 1.00 93.62 199 ILE A C 1
ATOM 1484 O O . ILE A 1 199 ? 2.861 1.223 -14.850 1.00 93.62 199 ILE A O 1
ATOM 1488 N N . LEU A 1 200 ? 4.366 -0.387 -15.282 1.00 95.00 200 LEU A N 1
ATOM 1489 C CA . LEU A 1 200 ? 4.283 -1.023 -13.975 1.00 95.00 200 LEU A CA 1
ATOM 1490 C C . LEU A 1 200 ? 5.524 -0.713 -13.158 1.00 95.00 200 LEU A C 1
ATOM 1492 O O . LEU A 1 200 ? 6.659 -0.881 -13.609 1.00 95.00 200 LEU A O 1
ATOM 1496 N N . LEU A 1 201 ? 5.268 -0.292 -11.930 1.00 95.62 201 LEU A N 1
ATOM 1497 C CA . LEU A 1 201 ? 6.272 0.068 -10.950 1.00 95.62 201 LEU A CA 1
ATOM 1498 C C . LEU A 1 201 ? 6.412 -1.070 -9.949 1.00 95.62 201 LEU A C 1
ATOM 1500 O O . LEU A 1 201 ? 5.418 -1.639 -9.505 1.00 95.62 201 LEU A O 1
ATOM 1504 N N . LEU A 1 202 ? 7.647 -1.417 -9.615 1.00 93.75 202 LEU A N 1
ATOM 1505 C CA . LEU A 1 202 ? 7.968 -2.598 -8.830 1.00 93.75 202 LEU A CA 1
ATOM 1506 C C . LEU A 1 202 ? 8.953 -2.247 -7.722 1.00 93.75 202 LEU A C 1
ATOM 1508 O O . LEU A 1 202 ? 9.998 -1.648 -7.970 1.00 93.75 202 LEU A O 1
ATOM 1512 N N . VAL A 1 203 ? 8.686 -2.709 -6.508 1.00 91.94 203 VAL A N 1
ATOM 1513 C CA . VAL A 1 203 ? 9.711 -2.807 -5.468 1.00 91.94 203 VAL A CA 1
ATOM 1514 C C . VAL A 1 203 ? 10.371 -4.168 -5.611 1.00 91.94 203 VAL A C 1
ATOM 1516 O O . VAL A 1 203 ? 9.723 -5.207 -5.472 1.00 91.94 203 VAL A O 1
ATOM 1519 N N . TRP A 1 204 ? 11.659 -4.168 -5.942 1.00 88.31 204 TRP A N 1
ATOM 1520 C CA . TRP A 1 204 ? 12.373 -5.404 -6.224 1.00 88.31 204 TRP A CA 1
ATOM 1521 C C . TRP A 1 204 ? 12.831 -6.098 -4.952 1.00 88.31 204 TRP A C 1
ATOM 1523 O O . TRP A 1 204 ? 13.494 -5.495 -4.107 1.00 88.31 204 TRP A O 1
ATOM 1533 N N . MET A 1 205 ? 12.513 -7.385 -4.829 1.00 84.75 205 MET A N 1
ATOM 1534 C CA . MET A 1 205 ? 12.823 -8.149 -3.629 1.00 84.75 205 MET A CA 1
ATOM 1535 C C . MET A 1 205 ? 12.885 -9.648 -3.886 1.00 84.75 205 MET A C 1
ATOM 1537 O O . MET A 1 205 ? 12.170 -10.201 -4.717 1.00 84.75 205 MET A O 1
ATOM 1541 N N . ARG A 1 206 ? 13.727 -10.330 -3.111 1.00 79.06 206 ARG A N 1
ATOM 1542 C CA . ARG A 1 206 ? 13.969 -11.768 -3.262 1.00 79.06 206 ARG A CA 1
ATOM 1543 C C . ARG A 1 206 ? 12.742 -12.623 -2.938 1.00 79.06 206 ARG A C 1
ATOM 1545 O O . ARG A 1 206 ? 12.513 -13.624 -3.605 1.00 79.06 206 ARG A O 1
ATOM 1552 N N . GLU A 1 207 ? 12.005 -12.257 -1.891 1.00 82.38 207 GLU A N 1
ATOM 1553 C CA . GLU A 1 207 ? 10.904 -13.060 -1.346 1.00 82.38 207 GLU A CA 1
ATOM 1554 C C . GLU A 1 207 ? 9.743 -12.145 -0.937 1.00 82.38 207 GLU A C 1
ATOM 1556 O O . GLU A 1 207 ? 9.707 -11.644 0.189 1.00 82.38 207 GLU A O 1
ATOM 1561 N N . PRO A 1 208 ? 8.790 -11.884 -1.847 1.00 82.38 208 PRO A N 1
ATOM 1562 C CA . PRO A 1 208 ? 7.707 -10.946 -1.576 1.00 82.38 208 PRO A CA 1
ATOM 1563 C C . PRO A 1 208 ? 6.640 -11.524 -0.632 1.00 82.38 208 PRO A C 1
ATOM 1565 O O . PRO A 1 208 ? 5.986 -10.787 0.102 1.00 82.38 208 PRO A O 1
ATOM 1568 N N . THR A 1 209 ? 6.513 -12.851 -0.573 1.00 84.00 209 THR A N 1
ATOM 1569 C CA . THR A 1 209 ? 5.599 -13.543 0.347 1.00 84.00 209 THR A CA 1
ATOM 1570 C C . THR A 1 209 ? 6.000 -13.355 1.811 1.00 84.00 209 THR A C 1
ATOM 1572 O O . THR A 1 209 ? 5.132 -13.173 2.665 1.00 84.00 209 THR A O 1
ATOM 1575 N N . LEU A 1 210 ? 7.305 -13.320 2.110 1.00 87.25 210 LEU A N 1
ATOM 1576 C CA . LEU A 1 210 ? 7.799 -13.027 3.459 1.00 87.25 210 LEU A CA 1
ATOM 1577 C C . LEU A 1 210 ? 7.462 -11.603 3.901 1.00 87.25 210 LEU A C 1
ATOM 1579 O O . LEU A 1 210 ? 7.207 -11.377 5.081 1.00 87.25 210 LEU A O 1
ATOM 1583 N N . TYR A 1 211 ? 7.424 -10.650 2.971 1.00 89.44 211 TYR A N 1
ATOM 1584 C CA . TYR A 1 211 ? 7.048 -9.277 3.288 1.00 89.44 211 TYR A CA 1
ATOM 1585 C C . TYR A 1 211 ? 5.572 -9.159 3.658 1.00 89.44 211 TYR A C 1
ATOM 1587 O O . TYR A 1 211 ? 5.262 -8.593 4.705 1.00 89.44 211 TYR A O 1
ATOM 1595 N N . ALA A 1 212 ? 4.674 -9.786 2.893 1.00 89.69 212 ALA A N 1
ATOM 1596 C CA . ALA A 1 212 ? 3.260 -9.856 3.261 1.00 89.69 212 ALA A CA 1
ATOM 1597 C C . ALA A 1 212 ? 3.062 -10.529 4.635 1.00 89.69 212 ALA A C 1
ATOM 1599 O O . ALA A 1 212 ? 2.347 -10.005 5.489 1.00 89.69 212 ALA A O 1
ATOM 1600 N N . ALA A 1 213 ? 3.768 -11.635 4.902 1.00 91.00 213 ALA A N 1
ATOM 1601 C CA . ALA A 1 213 ? 3.745 -12.281 6.215 1.00 91.00 213 ALA A CA 1
ATOM 1602 C C . ALA A 1 213 ? 4.276 -11.362 7.333 1.00 91.00 213 ALA A C 1
ATOM 1604 O O . ALA A 1 213 ? 3.739 -11.358 8.442 1.00 91.00 213 ALA A O 1
ATOM 1605 N N . SER A 1 214 ? 5.299 -10.550 7.043 1.00 93.31 214 SER A N 1
ATOM 1606 C CA . SER A 1 214 ? 5.855 -9.590 8.001 1.00 93.31 214 SER A CA 1
ATOM 1607 C C . SER A 1 214 ? 4.874 -8.469 8.346 1.00 93.31 214 SER A C 1
ATOM 1609 O O . SER A 1 214 ? 4.741 -8.151 9.524 1.00 93.31 214 SER A O 1
ATOM 1611 N N . LEU A 1 215 ? 4.117 -7.943 7.372 1.00 93.12 215 LEU A N 1
ATOM 1612 C CA . LEU A 1 215 ? 3.070 -6.941 7.615 1.00 93.12 215 LEU A CA 1
ATOM 1613 C C . LEU A 1 215 ? 2.017 -7.481 8.585 1.00 93.12 215 LEU A C 1
ATOM 1615 O O . LEU A 1 215 ? 1.674 -6.824 9.569 1.00 93.12 215 LEU A O 1
ATOM 1619 N N . GLN A 1 216 ? 1.569 -8.716 8.357 1.00 92.81 216 GLN A N 1
ATOM 1620 C CA . GLN A 1 216 ? 0.598 -9.378 9.221 1.00 92.81 216 GLN A CA 1
ATOM 1621 C C . GLN A 1 216 ? 1.152 -9.611 10.637 1.00 92.81 216 GLN A C 1
ATOM 1623 O O . GLN A 1 216 ? 0.464 -9.362 11.629 1.00 92.81 216 GLN A O 1
ATOM 1628 N N . ALA A 1 217 ? 2.403 -10.069 10.753 1.00 94.69 217 ALA A N 1
ATOM 1629 C CA . ALA A 1 217 ? 3.062 -10.289 12.039 1.00 94.69 217 ALA A CA 1
ATOM 1630 C C . ALA A 1 217 ? 3.259 -8.979 12.822 1.00 94.69 217 ALA A C 1
ATOM 1632 O O . ALA A 1 217 ? 2.993 -8.928 14.028 1.00 94.69 217 ALA A O 1
ATOM 1633 N N . SER A 1 218 ? 3.667 -7.904 12.143 1.00 94.69 218 SER A N 1
ATOM 1634 C CA . SER A 1 218 ? 3.776 -6.566 12.726 1.00 94.69 218 SER A CA 1
ATOM 1635 C C . SER A 1 218 ? 2.416 -6.064 13.210 1.00 94.69 218 SER A C 1
ATOM 1637 O O . SER A 1 218 ? 2.311 -5.663 14.370 1.00 94.69 218 SER A O 1
ATOM 1639 N N . ALA A 1 219 ? 1.361 -6.182 12.399 1.00 94.31 219 ALA A N 1
ATOM 1640 C CA . ALA A 1 219 ? 0.003 -5.814 12.801 1.00 94.31 219 ALA A CA 1
ATOM 1641 C C . ALA A 1 219 ? -0.447 -6.577 14.059 1.00 94.31 219 ALA A C 1
ATOM 1643 O O . ALA A 1 219 ? -0.872 -5.962 15.038 1.00 94.31 219 ALA A O 1
ATOM 1644 N N . MET A 1 220 ? -0.278 -7.905 14.087 1.00 93.25 220 MET A N 1
ATOM 1645 C CA . MET A 1 220 ? -0.618 -8.733 15.254 1.00 93.25 220 MET A CA 1
ATOM 1646 C C . MET A 1 220 ? 0.171 -8.336 16.509 1.00 93.25 220 MET A C 1
ATOM 1648 O O . MET A 1 220 ? -0.383 -8.318 17.610 1.00 93.25 220 MET A O 1
ATOM 1652 N N . THR A 1 221 ? 1.444 -7.967 16.355 1.00 94.69 221 THR A N 1
ATOM 1653 C CA . THR A 1 221 ? 2.283 -7.501 17.468 1.00 94.69 221 THR A CA 1
ATOM 1654 C C . THR A 1 221 ? 1.756 -6.184 18.043 1.00 94.69 221 THR A C 1
ATOM 1656 O O . THR A 1 221 ? 1.593 -6.065 19.258 1.00 94.69 221 THR A O 1
ATOM 1659 N N . PHE A 1 222 ? 1.408 -5.214 17.190 1.00 94.38 222 PHE A N 1
ATOM 1660 C CA . PHE A 1 222 ? 0.813 -3.941 17.619 1.00 94.38 222 PHE A CA 1
ATOM 1661 C C . PHE A 1 222 ? -0.564 -4.121 18.272 1.00 94.38 222 PHE A C 1
ATOM 1663 O O . PHE A 1 222 ? -0.855 -3.487 19.291 1.00 94.38 222 PHE A O 1
ATOM 1670 N N . VAL A 1 223 ? -1.395 -5.029 17.753 1.00 94.44 223 VAL A N 1
ATOM 1671 C CA . VAL A 1 223 ? -2.666 -5.417 18.387 1.00 94.44 223 VAL A CA 1
ATOM 1672 C C . VAL A 1 223 ? -2.422 -5.983 19.790 1.00 94.44 223 VAL A C 1
ATOM 1674 O O . VAL A 1 223 ? -3.069 -5.561 20.747 1.00 94.44 223 VAL A O 1
ATOM 1677 N N . GLY A 1 224 ? -1.455 -6.891 19.947 1.00 93.94 224 GLY A N 1
ATOM 1678 C CA . GLY A 1 224 ? -1.100 -7.453 21.252 1.00 93.94 224 GLY A CA 1
ATOM 1679 C C . GLY A 1 224 ? -0.656 -6.382 22.253 1.00 93.94 224 GLY A C 1
ATOM 1680 O O . GLY A 1 224 ? -1.174 -6.325 23.370 1.00 93.94 224 GLY A O 1
ATOM 1681 N N . ILE A 1 225 ? 0.247 -5.488 21.839 1.00 94.94 225 ILE A N 1
ATOM 1682 C CA . ILE A 1 225 ? 0.763 -4.396 22.681 1.00 94.94 225 ILE A CA 1
ATOM 1683 C C . ILE A 1 225 ? -0.366 -3.457 23.123 1.00 94.94 225 ILE A C 1
ATOM 1685 O O . ILE A 1 225 ? -0.470 -3.131 24.306 1.00 94.94 225 ILE A O 1
ATOM 1689 N N . THR A 1 226 ? -1.236 -3.042 22.201 1.00 93.88 226 THR A N 1
ATOM 1690 C CA . THR A 1 226 ? -2.339 -2.112 22.501 1.00 93.88 226 THR A CA 1
ATOM 1691 C C . THR A 1 226 ? -3.391 -2.737 23.419 1.00 93.88 226 THR A C 1
ATOM 1693 O O . THR A 1 226 ? -3.879 -2.066 24.331 1.00 93.88 226 THR A O 1
ATOM 1696 N N . ILE A 1 227 ? -3.696 -4.031 23.259 1.00 94.12 227 ILE A N 1
ATOM 1697 C CA . ILE A 1 227 ? -4.583 -4.773 24.171 1.00 94.12 227 ILE A CA 1
ATOM 1698 C C . ILE A 1 227 ? -3.987 -4.846 25.578 1.00 94.12 227 ILE A C 1
ATOM 1700 O O . ILE A 1 227 ? -4.691 -4.558 26.549 1.00 94.12 227 ILE A O 1
ATOM 1704 N N . ILE A 1 228 ? -2.703 -5.199 25.700 1.00 94.75 228 ILE A N 1
ATOM 1705 C CA . ILE A 1 228 ? -2.019 -5.281 26.998 1.00 94.75 228 ILE A CA 1
ATOM 1706 C C . ILE A 1 228 ? -1.993 -3.906 27.673 1.00 94.75 228 ILE A C 1
ATOM 1708 O O . ILE A 1 228 ? -2.342 -3.795 28.848 1.00 94.75 228 ILE A O 1
ATOM 1712 N N . ALA A 1 229 ? -1.651 -2.847 26.936 1.00 93.56 229 ALA A N 1
ATOM 1713 C CA . ALA A 1 229 ? -1.623 -1.485 27.462 1.00 93.56 229 ALA A CA 1
ATOM 1714 C C . ALA A 1 229 ? -3.000 -1.039 27.984 1.00 93.56 229 ALA A C 1
ATOM 1716 O O . ALA A 1 229 ? -3.101 -0.515 29.095 1.00 93.56 229 ALA A O 1
ATOM 1717 N N . PHE A 1 230 ? -4.072 -1.299 27.227 1.00 92.69 230 PHE A N 1
ATOM 1718 C CA . PHE A 1 230 ? -5.432 -0.968 27.656 1.00 92.69 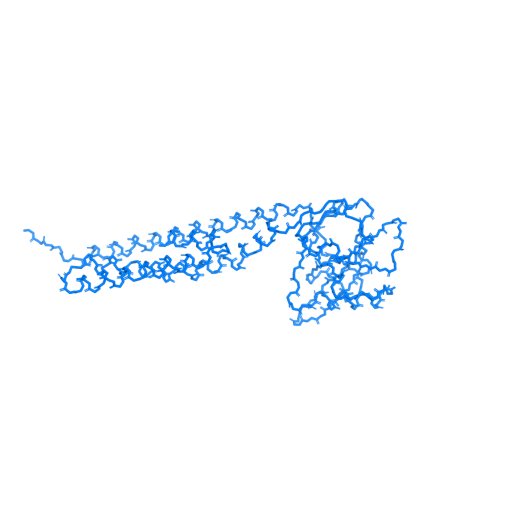230 PHE A CA 1
ATOM 1719 C C . PHE A 1 230 ? -5.870 -1.786 28.880 1.00 92.69 230 PHE A C 1
ATOM 1721 O O . PHE A 1 230 ? -6.524 -1.256 29.779 1.00 92.69 230 PHE A O 1
ATOM 1728 N N . PHE A 1 231 ? -5.490 -3.065 28.950 1.00 92.12 231 PHE A N 1
ATOM 1729 C CA . PHE A 1 231 ? -5.777 -3.917 30.104 1.00 92.12 231 PHE A CA 1
ATOM 1730 C C . PHE A 1 231 ? -5.089 -3.411 31.380 1.00 92.12 231 PHE A C 1
ATOM 1732 O O . PHE A 1 231 ? -5.743 -3.288 32.415 1.00 92.12 231 PHE A O 1
ATOM 1739 N N . LEU A 1 232 ? -3.804 -3.048 31.303 1.00 93.31 232 LEU A N 1
ATOM 1740 C CA . LEU A 1 232 ? -3.064 -2.475 32.433 1.00 93.31 232 LEU A CA 1
ATOM 1741 C C . LEU A 1 232 ? -3.668 -1.143 32.893 1.00 93.31 232 LEU A C 1
ATOM 1743 O O . LEU A 1 232 ? -3.861 -0.939 34.090 1.00 93.31 232 LEU A O 1
ATOM 1747 N N . LEU A 1 233 ? -4.046 -0.272 31.953 1.00 90.94 233 LEU A N 1
ATOM 1748 C CA . LEU A 1 233 ? -4.742 0.978 32.262 1.00 90.94 233 LEU A CA 1
ATOM 1749 C C . LEU A 1 233 ? -6.077 0.715 32.982 1.00 90.94 233 LEU A C 1
ATOM 1751 O O . LEU A 1 233 ? -6.383 1.367 33.980 1.00 90.94 233 LEU A O 1
ATOM 1755 N N . GLY A 1 234 ? -6.842 -0.278 32.522 1.00 88.75 234 GLY A N 1
ATOM 1756 C CA . GLY A 1 234 ? -8.082 -0.710 33.167 1.00 88.75 234 GLY A CA 1
ATOM 1757 C C . GLY A 1 234 ? -7.871 -1.221 34.595 1.00 88.75 234 GLY A C 1
ATOM 1758 O O . GLY A 1 234 ? -8.639 -0.859 35.487 1.00 88.75 234 GLY A O 1
ATOM 1759 N N . LEU A 1 235 ? -6.812 -2.002 34.837 1.00 90.50 235 LEU A N 1
ATOM 1760 C CA . LEU A 1 235 ? -6.450 -2.468 36.180 1.00 90.50 235 LEU A CA 1
ATOM 1761 C C . LEU A 1 235 ? -6.080 -1.308 37.109 1.00 90.50 235 LEU A C 1
ATOM 1763 O O . LEU A 1 235 ? -6.564 -1.263 38.240 1.00 90.50 235 LEU A O 1
ATOM 1767 N N . CYS A 1 236 ? -5.276 -0.351 36.639 1.00 89.31 236 CYS A N 1
ATOM 1768 C CA . CYS A 1 236 ? -4.913 0.832 37.420 1.00 89.31 236 CYS A CA 1
ATOM 1769 C C . CYS A 1 236 ? -6.147 1.664 37.794 1.00 89.31 236 CYS A C 1
ATOM 1771 O O . CYS A 1 236 ? -6.336 1.992 38.965 1.00 89.31 236 CYS A O 1
ATOM 1773 N N . LEU A 1 237 ? -7.025 1.948 36.824 1.00 86.81 237 LEU A N 1
ATOM 1774 C CA . LEU A 1 237 ? -8.265 2.695 37.060 1.00 86.81 237 LEU A CA 1
ATOM 1775 C C . LEU A 1 237 ? -9.202 1.956 38.022 1.00 86.81 237 LEU A C 1
ATOM 1777 O O . LEU A 1 237 ? -9.776 2.578 38.916 1.00 86.81 237 LEU A O 1
ATOM 1781 N N . GLY A 1 238 ? -9.320 0.634 37.880 1.00 85.81 238 GLY A N 1
ATOM 1782 C CA . GLY A 1 238 ? -10.085 -0.206 38.798 1.00 85.81 238 GLY A CA 1
ATOM 1783 C C . GLY A 1 238 ? -9.536 -0.154 40.225 1.00 85.81 238 GLY A C 1
ATOM 1784 O O . GLY A 1 238 ? -10.299 0.024 41.173 1.00 85.81 238 GLY A O 1
ATOM 1785 N N . HIS A 1 239 ? -8.214 -0.229 40.388 1.00 87.81 239 HIS A N 1
ATOM 1786 C CA . HIS A 1 239 ? -7.573 -0.171 41.700 1.00 87.81 239 HIS A CA 1
ATOM 1787 C C . HIS A 1 239 ? -7.764 1.198 42.379 1.00 87.81 239 HIS A C 1
ATOM 1789 O O . HIS A 1 239 ? -8.087 1.261 43.567 1.00 87.81 239 HIS A O 1
ATOM 1795 N N . CYS A 1 240 ? -7.643 2.298 41.627 1.00 85.31 240 CYS A N 1
ATOM 1796 C CA . CYS A 1 240 ? -7.925 3.649 42.124 1.00 85.31 240 CYS A CA 1
ATOM 1797 C C . CYS A 1 240 ? -9.408 3.839 42.495 1.00 85.31 240 CYS A C 1
ATOM 1799 O O . CYS A 1 240 ? -9.727 4.470 43.507 1.00 85.31 240 CYS A O 1
ATOM 1801 N N . ALA A 1 241 ? -10.328 3.268 41.713 1.00 82.25 241 ALA A N 1
ATOM 1802 C CA . ALA A 1 241 ? -11.759 3.312 42.007 1.00 82.25 241 ALA A CA 1
ATOM 1803 C C . ALA A 1 241 ? -12.102 2.564 43.307 1.00 82.25 241 ALA A C 1
ATOM 1805 O O . ALA A 1 241 ? -12.870 3.069 44.120 1.00 82.25 241 ALA A O 1
ATOM 1806 N N . VAL A 1 242 ? -11.493 1.400 43.556 1.00 83.94 242 VAL A N 1
ATOM 1807 C CA . VAL A 1 242 ? -11.699 0.650 44.809 1.00 83.94 242 VAL A CA 1
ATOM 1808 C C . VAL A 1 242 ? -11.142 1.406 46.017 1.00 83.94 242 VAL A C 1
ATOM 1810 O O . VAL A 1 242 ? -11.797 1.462 47.054 1.00 83.94 242 VAL A O 1
ATOM 1813 N N . GLN A 1 243 ? -9.966 2.028 45.890 1.00 84.12 243 GLN A N 1
ATOM 1814 C CA . GLN A 1 243 ? -9.350 2.794 46.983 1.00 84.12 243 GLN A CA 1
ATOM 1815 C C . GLN A 1 243 ? -10.116 4.072 47.350 1.00 84.12 243 GLN A C 1
ATOM 1817 O O . GLN A 1 243 ? -10.031 4.525 48.489 1.00 84.12 243 GLN A O 1
ATOM 1822 N N . SER A 1 244 ? -10.857 4.655 46.406 1.00 76.81 244 SER A N 1
ATOM 1823 C CA . SER A 1 244 ? -11.643 5.875 46.633 1.00 76.81 244 SER A CA 1
ATOM 1824 C C . SER A 1 244 ? -13.033 5.618 47.224 1.00 76.81 244 SER A C 1
ATOM 1826 O O . SER A 1 244 ? -13.686 6.565 47.670 1.00 76.81 244 SER A O 1
ATOM 1828 N N . LEU A 1 245 ? -13.494 4.361 47.282 1.00 74.94 245 LEU A N 1
ATOM 1829 C CA . LEU A 1 245 ? -14.753 4.025 47.943 1.00 74.94 245 LEU A CA 1
ATOM 1830 C C . LEU A 1 245 ? -14.579 4.097 49.471 1.00 74.94 245 LEU A C 1
ATOM 1832 O O . LEU A 1 245 ? -13.678 3.455 50.018 1.00 74.94 245 LEU A O 1
ATOM 1836 N N . PRO A 1 246 ? -15.437 4.843 50.195 1.00 68.88 246 PRO A N 1
ATOM 1837 C CA . PRO A 1 246 ? -15.353 4.923 51.645 1.00 68.88 246 PRO A CA 1
ATOM 1838 C C . PRO A 1 246 ? -15.554 3.529 52.247 1.00 68.88 246 PRO A C 1
ATOM 1840 O O . PRO A 1 246 ? -16.592 2.895 52.042 1.00 68.88 246 PRO A O 1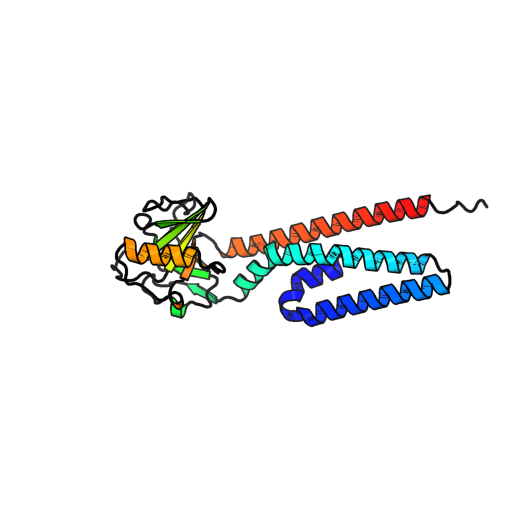
ATOM 1843 N N . GLN A 1 247 ? -14.555 3.056 52.998 1.00 61.34 247 GLN A N 1
ATOM 1844 C CA . GLN A 1 247 ? -14.644 1.835 53.798 1.00 61.34 247 GLN A CA 1
ATOM 1845 C C . GLN A 1 247 ? -15.874 1.957 54.709 1.00 61.34 247 GLN A C 1
ATOM 1847 O O . GLN A 1 247 ? -15.890 2.788 55.623 1.00 61.34 247 GLN A O 1
ATOM 1852 N N . ARG A 1 248 ? -16.925 1.162 54.458 1.00 52.97 248 ARG A N 1
ATOM 1853 C CA . ARG A 1 248 ? -18.021 1.001 55.421 1.00 52.97 248 ARG A CA 1
ATOM 1854 C C . ARG A 1 248 ? -17.413 0.367 56.669 1.00 52.97 248 ARG A C 1
ATOM 1856 O O . ARG A 1 248 ? -17.181 -0.837 56.687 1.00 52.97 248 ARG A O 1
ATOM 1863 N N . LYS A 1 249 ? -17.109 1.185 57.680 1.00 46.75 249 LYS A N 1
ATOM 1864 C CA . LYS A 1 249 ? -16.790 0.691 59.021 1.00 46.75 249 LYS A CA 1
ATOM 1865 C C . LYS A 1 249 ? -18.020 -0.077 59.517 1.00 46.75 249 LYS A C 1
ATOM 1867 O O . LYS A 1 249 ? -19.099 0.511 59.582 1.00 46.75 249 LYS A O 1
ATOM 1872 N N . PHE A 1 250 ? -17.846 -1.379 59.739 1.00 46.56 250 PHE A N 1
ATOM 1873 C CA . PHE A 1 250 ? -18.778 -2.216 60.493 1.00 46.56 250 PHE A CA 1
ATOM 1874 C C . PHE A 1 250 ? -18.705 -1.863 61.978 1.00 46.56 250 PHE A C 1
ATOM 1876 O O . PHE A 1 250 ? -17.593 -1.499 62.431 1.00 46.56 250 PHE A O 1
#

Organism: Symbiodinium pilosum (NCBI:txid2952)

Sequence (250 aa):
FSFTLALFVFAFKEFGALVWGLIASSALLALLLLGLGAARRQQAQVLLGCLVIASIMAAIPAGEYIESTFMDEYWRLGYGAAYEGVSPLAPGQSYLDASFMAFDRTAFIDVSKGLGFMKGGHLYCVAPVVSRTTRASNASFWVTGVDCCARRGSFSCLGSQDAARGSGIVLSDSDGIFTKAARMAQSVHGFDILPESQILLLVWMREPTLYAASLQASAMTFVGITIIAFFLLGLCLGHCAVQSLPQRKF

pLDDT: mean 89.25, std 8.64, range [46.56, 96.56]

Secondary structure (DSSP, 8-state):
-HHHHHHHHHTHHHHHHHHHHHHHHHHHHHHHHHHHHHHTT-HHHHHHHHHHHHHHHHHHHHHHHHIIIIIHHHHHHHHSEEEEEE-TTS-GGGGTTEEEEEE-TTEEE-GGG-EEEEETTEEEEEEEEEESSS--S---EEEEEES-B-SBS-B--S-SS---S-EEEEPP-TT-HHHHHHHHHHHHHT-----GGG-EEEEE-S-HHHHHHHHHHHHHHHHHHHHHHHHHHHHHHHHHHHHHS-----

Radius of gyration: 26.18 Å; chains: 1; bounding box: 56×34×88 Å